Protein 8I3F (pdb70)

InterPro domains:
  IPR000953 Chromo/chromo shadow domain [SM00298] (64-113)
  IPR008676 MRG [PTHR10880] (5-378)
  IPR016197 Chromo-like domain superfamily [SSF54160] (5-241)
  IPR026541 MRG domain [PF05712] (216-377)
  IPR038217 MRG, C-terminal domain superfamily [G3DSA:1.10.274.30] (217-397)
  IPR053820 MSL3 chromodomain-like [PF22732] (77-112)

Organism: Saccharomyces cerevisiae (strain ATCC 204508 / S288c) (NCBI:txid559292)

B-factor: mean 34.38, std 14.05, range [14.33, 83.5]

Sequence (307 aa):
PKISLQIPIKLKSVLVDDWEYVTKDKKICRRLPADVTVEMVLNKYEHEVSQELESPGSQSQLSEYCAGLKLYFDKCLGNMLLYRLERLQYDELLKKSSKDQKPLVPIRIYGAIHLLRLISVLPELISSSTTMDLQSCQLLIKQTEDFLVWLLMHVDEYFNDDKDPNRSDDALYVNTSSQYEGVALGENEDFCSACNQSGSFLCCDTCPKSFHFLCLDPPIDPNNLPKKGDWHCNECKFKIFINNSMATLKKIESNFIKQNNNVKIFAKLLFNIDSHNPKQFQLPNYIKETFPAVKTGSRGQYSDEARTKQT

GO terms:
  GO:0000123 histone acetyltransferase complex (C, IDA)
  GO:0032221 Rpd3S complex (C, IDA)
  GO:0035267 NuA4 histone acetyltransferase complex (C, IDA)
  GO:0006281 DNA repair (P, IDA)
  GO:0140003 histone H3K36me3 reader activity (F, IDA)
  GO:0006368 transcription elongation by RNA polymerase II (P, IGI)
  GO:0043487 regulation of RNA stability (P, IMP)
  GO:0045892 negative regulation of DNA-templated transcription (P, IMP)
  GO:0030174 regulation of DNA-templated DNA replication initiation (P, IMP)
  GO:0060195 negative regulation 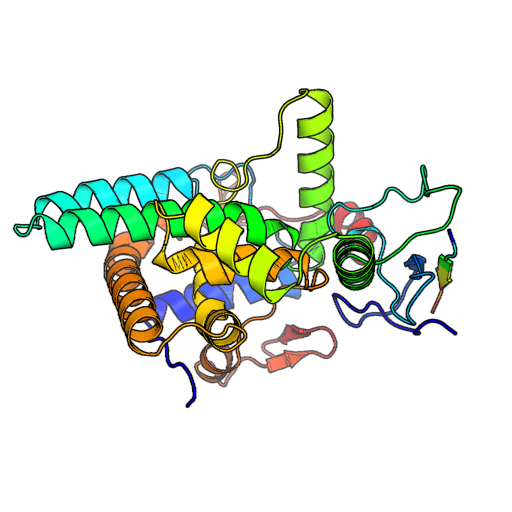of antisense RNA transcription (P, IMP)
  GO:0006357 regulation of transcription by RNA polymerase II (P, IMP)
  GO:0005515 protein binding (F, IPI)
  GO:0140566 histone reader activity (F, IDA)
  GO:0005634 nucleus (C, IDA)
  GO:0032968 positive regulation of transcription elongation by RNA polymerase II (P, IMP)
  GO:0006335 DNA replication-dependent chromatin assembly (P, IMP)
  GO:0006337 nucleosome disassembly (P, IMP)

Structure (mmCIF, N/CA/C/O backbone):
data_8I3F
#
_entry.id   8I3F
#
_cell.length_a   82.513
_cell.length_b   75.546
_cell.length_c   73.421
_cell.angle_alpha   90.00
_cell.angle_beta   114.19
_cell.angle_gamma   90.00
#
_symmetry.space_group_name_H-M   'C 1 2 1'
#
loop_
_entity.id
_entity.type
_entity.pdbx_description
1 polymer 'Chromatin modification-related protein EAF3'
2 polymer 'RCO1 isoform 1'
3 polymer 'Histone H3'
4 non-polymer 'ZINC ION'
5 water water
#
loop_
_atom_site.group_PDB
_atom_site.id
_atom_site.type_symbol
_atom_site.label_atom_id
_atom_site.label_alt_id
_atom_site.label_comp_id
_atom_site.label_asym_id
_atom_site.label_entity_id
_atom_site.label_seq_id
_atom_site.pdbx_PDB_ins_code
_atom_site.Cartn_x
_atom_site.Cartn_y
_atom_site.Cartn_z
_atom_site.occupancy
_atom_site.B_iso_or_equiv
_atom_site.auth_seq_id
_atom_site.auth_comp_id
_atom_site.auth_asym_id
_atom_site.auth_atom_id
_atom_site.pdbx_PDB_model_num
ATOM 1 N N . PRO A 1 1 ? -2.169 25.314 -1.845 1.00 58.14 218 PRO A N 1
ATOM 2 C CA . PRO A 1 1 ? -3.222 24.561 -1.154 1.00 55.98 218 PRO A CA 1
ATOM 3 C C . PRO A 1 1 ? -3.221 24.865 0.346 1.00 50.60 218 PRO A C 1
ATOM 4 O O . PRO A 1 1 ? -2.160 24.826 0.978 1.00 47.00 218 PRO A O 1
ATOM 8 N N . LYS A 1 2 ? -4.372 25.204 0.915 1.00 52.37 219 LYS A N 1
ATOM 9 C CA . LYS A 1 2 ? -4.430 25.429 2.348 1.00 54.25 219 LYS A CA 1
ATOM 10 C C . LYS A 1 2 ? -4.178 24.123 3.095 1.00 47.79 219 LYS A C 1
ATOM 11 O O . LYS A 1 2 ? -4.668 23.062 2.702 1.00 51.57 219 LYS A O 1
ATOM 13 N N . ILE A 1 3 ? -3.400 24.204 4.168 1.00 44.11 220 ILE A N 1
ATOM 14 C CA . ILE A 1 3 ? -3.164 23.073 5.061 1.00 42.20 220 ILE A CA 1
ATOM 15 C C . ILE A 1 3 ? -4.283 23.040 6.092 1.00 41.76 220 ILE A C 1
ATOM 16 O O . ILE A 1 3 ? -4.492 24.014 6.822 1.00 41.16 220 ILE A O 1
ATOM 21 N N . SER A 1 4 ? -5.032 21.946 6.122 1.00 38.90 221 SER A N 1
ATOM 22 C CA . SER A 1 4 ? -6.170 21.773 7.013 1.00 39.72 221 SER A CA 1
ATOM 23 C C . SER A 1 4 ? -5.796 20.764 8.103 1.00 35.92 221 SER A C 1
ATOM 24 O O . SER A 1 4 ? -5.214 19.709 7.808 1.00 35.03 221 SER A O 1
ATOM 27 N N . LEU A 1 5 ? -6.102 21.102 9.365 1.00 30.72 222 LEU A N 1
ATOM 28 C CA . LEU A 1 5 ? -5.850 20.238 10.518 1.00 27.76 222 LEU A CA 1
ATOM 29 C C . LEU A 1 5 ? -7.145 20.070 11.294 1.00 28.75 222 LEU A C 1
ATOM 30 O O . LEU A 1 5 ? -7.781 21.073 11.653 1.00 31.37 222 LEU A O 1
ATOM 35 N N . GLN A 1 6 ? -7.546 18.824 11.550 1.00 25.63 223 GLN A N 1
ATOM 36 C CA . GLN A 1 6 ? -8.818 18.557 12.232 1.00 29.85 223 GLN A CA 1
ATOM 37 C C . GLN A 1 6 ? -8.564 18.447 13.735 1.00 27.58 223 GLN A C 1
ATOM 38 O O . GLN A 1 6 ? -7.930 17.495 14.202 1.00 29.36 223 GLN A O 1
ATOM 40 N N . ILE A 1 7 ? -9.039 19.429 14.490 1.00 24.52 224 ILE A N 1
ATOM 41 C CA . ILE A 1 7 ? -8.894 19.448 15.943 1.00 21.23 224 ILE A CA 1
ATOM 42 C C . ILE A 1 7 ? -10.281 19.220 16.539 1.00 22.83 224 ILE A C 1
ATOM 43 O O . ILE A 1 7 ? -11.231 19.952 16.197 1.00 25.71 224 ILE A O 1
ATOM 48 N N . PRO A 1 8 ? -10.444 18.221 17.394 1.00 24.08 225 PRO A N 1
ATOM 49 C CA . PRO A 1 8 ? -11.760 17.955 17.981 1.00 26.84 225 PRO A CA 1
ATOM 50 C C . PRO A 1 8 ? -12.291 19.190 18.700 1.00 22.84 225 PRO A C 1
ATOM 51 O O . PRO A 1 8 ? -11.528 19.953 19.310 1.00 20.82 225 PRO A O 1
ATOM 55 N N . ILE A 1 9 ? -13.619 19.360 18.665 1.00 26.29 226 ILE A N 1
ATOM 56 C CA . ILE A 1 9 ? -14.178 20.614 19.168 1.00 23.57 226 ILE A CA 1
ATOM 57 C C . ILE A 1 9 ? -13.891 20.778 20.657 1.00 21.48 226 ILE A C 1
ATOM 58 O O . ILE A 1 9 ? -13.670 21.892 21.123 1.00 21.50 226 ILE A O 1
ATOM 63 N N . LYS A 1 10 ? -13.846 19.690 21.419 1.00 21.00 227 LYS A N 1
ATOM 64 C CA . LYS A 1 10 ? -13.538 19.846 22.837 1.00 22.03 227 LYS A CA 1
ATOM 65 C C . LYS A 1 10 ? -12.125 20.389 23.060 1.00 21.38 227 LYS A C 1
ATOM 66 O O . LYS A 1 10 ? -11.892 21.135 24.016 1.00 20.33 227 LYS A O 1
ATOM 69 N N . LEU A 1 11 ? -11.174 20.012 22.212 1.00 19.28 228 LEU A N 1
ATOM 70 C CA . LEU A 1 11 ? -9.827 20.562 22.334 1.00 16.60 228 LEU A CA 1
ATOM 71 C C . LEU A 1 11 ? -9.742 21.987 21.798 1.00 17.69 228 LEU A C 1
ATOM 72 O O . LEU A 1 11 ? -8.971 22.792 22.349 1.00 18.25 228 LEU A O 1
ATOM 77 N N . LYS A 1 12 ? -10.555 22.338 20.777 1.00 19.08 229 LYS A N 1
ATOM 78 C CA . LYS A 1 12 ? -10.652 23.753 20.410 1.00 19.84 229 LYS A CA 1
ATOM 79 C C . LYS A 1 12 ? -11.170 24.552 21.594 1.00 19.24 229 LYS A C 1
ATOM 80 O O . LYS A 1 12 ? -10.695 25.659 21.865 1.00 18.54 229 LYS A O 1
ATOM 86 N N . SER A 1 13 ? -12.149 23.994 22.309 1.00 21.04 230 SER A N 1
ATOM 87 C CA . SER A 1 13 ? -12.742 24.718 23.429 1.00 20.11 230 SER A CA 1
ATOM 88 C C . SER A 1 13 ? -11.721 24.904 24.557 1.00 20.26 230 SER A C 1
ATOM 89 O O . SER A 1 13 ? -11.674 25.976 25.181 1.00 19.41 230 SER A O 1
ATOM 92 N N . VAL A 1 14 ? -10.835 23.915 24.785 1.00 19.21 231 VAL A N 1
ATOM 93 C CA . VAL A 1 14 ? -9.728 24.059 25.736 1.00 17.60 231 VAL A CA 1
ATOM 94 C C . VAL A 1 14 ? -8.839 25.232 25.331 1.00 16.83 231 VAL A C 1
ATOM 95 O O . VAL A 1 14 ? -8.402 26.030 26.177 1.00 16.83 231 VAL A O 1
ATOM 99 N N . LEU A 1 15 ? -8.590 25.360 24.024 1.00 15.34 232 LEU A N 1
ATOM 100 C CA . LEU A 1 15 ? -7.725 26.452 23.565 1.00 16.34 232 LEU A CA 1
ATOM 101 C C . LEU A 1 15 ? -8.422 27.796 23.717 1.00 17.32 232 LEU A C 1
ATOM 102 O O . LEU A 1 15 ? -7.766 28.800 23.999 1.00 16.97 232 LEU A O 1
ATOM 107 N N . VAL A 1 16 ? -9.734 27.836 23.540 1.00 17.67 233 VAL A N 1
ATOM 108 C CA . VAL A 1 16 ? -10.443 29.100 23.686 1.00 17.58 233 VAL A CA 1
ATOM 109 C C . VAL A 1 16 ? -10.511 29.489 25.160 1.00 17.07 233 VAL A C 1
ATOM 110 O O . VAL A 1 16 ? -10.406 30.647 25.501 1.00 17.94 233 VAL A O 1
ATOM 114 N N . ASP A 1 17 ? -10.652 28.497 26.032 1.00 17.99 234 ASP A N 1
ATOM 115 C CA . ASP A 1 17 ? -10.652 28.733 27.475 1.00 17.12 234 ASP A CA 1
ATOM 116 C C . ASP A 1 17 ? -9.300 29.349 27.867 1.00 16.25 234 ASP A C 1
ATOM 117 O O . ASP A 1 17 ? -9.236 30.279 28.642 1.00 18.05 234 ASP A O 1
ATOM 122 N N . ASP A 1 18 ? -8.226 28.778 27.334 1.00 15.33 235 ASP A N 1
ATOM 123 C CA . ASP A 1 18 ? -6.870 29.247 27.571 1.00 15.30 235 ASP A CA 1
ATOM 124 C C . ASP A 1 18 ? -6.751 30.716 27.163 1.00 15.61 235 ASP A C 1
ATOM 125 O O . ASP A 1 18 ? -6.268 31.538 27.920 1.00 17.37 235 ASP A O 1
ATOM 130 N N . TRP A 1 19 ? -7.200 31.030 25.955 1.00 15.83 236 TRP A N 1
ATOM 131 C CA . TRP A 1 19 ? -7.192 32.396 25.460 1.00 17.82 236 TRP A CA 1
ATOM 132 C C . TRP A 1 19 ? -7.931 33.313 26.417 1.00 18.55 236 TRP A C 1
ATOM 133 O O . TRP A 1 19 ? -7.446 34.406 26.747 1.00 19.42 236 TRP A O 1
ATOM 144 N N . GLU A 1 20 ? -9.112 32.882 26.897 1.00 17.85 237 GLU A N 1
ATOM 145 C CA . GLU A 1 20 ? -9.880 33.693 27.837 1.00 18.18 237 GLU A CA 1
ATOM 146 C C . GLU A 1 20 ? -9.125 33.860 29.143 1.00 20.55 237 GLU A C 1
ATOM 147 O O . GLU A 1 20 ? -8.979 34.969 29.648 1.00 18.81 237 GLU A O 1
ATOM 153 N N . TYR A 1 21 ? -8.588 32.763 29.684 1.00 18.96 238 TYR A N 1
ATOM 154 C CA . TYR A 1 21 ? -7.909 32.850 30.983 1.00 18.64 238 TYR A CA 1
ATOM 155 C C . TYR A 1 21 ? -6.756 33.823 30.935 1.00 18.19 238 TYR A C 1
ATOM 156 O O . TYR A 1 21 ? -6.576 34.612 31.867 1.00 18.46 238 TYR A O 1
ATOM 165 N N . VAL A 1 22 ? -5.928 33.757 29.882 1.00 17.87 239 VAL A N 1
ATOM 166 C CA . VAL A 1 22 ? -4.736 34.612 29.854 1.00 15.62 239 VAL A CA 1
ATOM 167 C C . VAL A 1 22 ? -5.112 36.044 29.493 1.00 18.79 239 VAL A C 1
ATOM 168 O O . VAL A 1 22 ? -4.645 37.006 30.127 1.00 21.14 239 VAL A O 1
ATOM 172 N N . THR A 1 23 ? -5.886 36.212 28.417 1.00 19.14 240 THR A N 1
ATOM 173 C CA . THR A 1 23 ? -6.028 37.583 27.870 1.00 20.31 240 THR A CA 1
ATOM 174 C C . THR A 1 23 ? -7.188 38.369 28.455 1.00 21.43 240 THR A C 1
ATOM 175 O O . THR A 1 23 ? -7.146 39.623 28.420 1.00 26.04 240 THR A O 1
ATOM 179 N N . LYS A 1 24 ? -8.207 37.705 28.993 1.00 21.41 241 LYS A N 1
ATOM 180 C CA . LYS A 1 24 ? -9.257 38.390 29.723 1.00 21.02 241 LYS A CA 1
ATOM 181 C C . LYS A 1 24 ? -9.072 38.292 31.230 1.00 22.85 241 LYS A C 1
ATOM 182 O O . LYS A 1 24 ? -9.231 39.299 31.944 1.00 24.66 241 LYS A O 1
ATOM 188 N N . ASP A 1 25 ? -8.820 37.091 31.751 1.00 20.79 242 ASP A N 1
ATOM 189 C CA . ASP A 1 25 ? -8.759 36.970 33.207 1.00 22.29 242 ASP A CA 1
ATOM 190 C C . ASP A 1 25 ? -7.366 37.254 33.776 1.00 21.47 242 ASP A C 1
ATOM 191 O O . ASP A 1 25 ? -7.222 37.330 35.000 1.00 22.99 242 ASP A O 1
ATOM 196 N N . LYS A 1 26 ? -6.350 37.424 32.932 1.00 19.08 243 LYS A N 1
ATOM 197 C CA . LYS A 1 26 ? -4.987 37.748 33.365 1.00 20.16 243 LYS A CA 1
ATOM 198 C C . LYS A 1 26 ? -4.424 36.641 34.232 1.00 21.61 243 LYS A C 1
ATOM 199 O O . LYS A 1 26 ? -3.650 36.890 35.167 1.00 24.94 243 LYS A O 1
ATOM 205 N N . LYS A 1 27 ? -4.727 35.408 33.851 1.00 17.79 244 LYS A N 1
ATOM 206 C CA . LYS A 1 27 ? -4.102 34.262 34.484 1.00 17.05 244 LYS A CA 1
ATOM 207 C C . LYS A 1 27 ? -2.923 33.786 33.634 1.00 21.31 244 LYS A C 1
ATOM 208 O O . LYS A 1 27 ? -2.845 34.057 32.438 1.00 20.13 244 LYS A O 1
ATOM 214 N N . ILE A 1 28 ? -1.994 33.089 34.273 1.00 18.37 245 ILE A N 1
ATOM 215 C CA . ILE A 1 28 ? -0.963 32.377 33.517 1.00 17.35 245 ILE A CA 1
ATOM 216 C C . ILE A 1 28 ? -0.916 30.940 34.025 1.00 17.06 245 ILE A C 1
ATOM 217 O O . ILE A 1 28 ? -1.516 30.597 35.037 1.00 19.02 245 ILE A O 1
ATOM 222 N N . CYS A 1 29 ? -0.139 30.096 33.352 1.00 15.42 246 CYS A N 1
ATOM 223 C CA . CYS A 1 29 ? -0.091 28.712 33.833 1.00 16.46 246 CYS A CA 1
ATOM 224 C C . CYS A 1 29 ? 0.840 28.587 35.031 1.00 19.28 246 CYS A C 1
ATOM 225 O O . CYS A 1 29 ? 1.841 29.327 35.170 1.00 17.85 246 CYS A O 1
ATOM 228 N N . ARG A 1 30 ? 0.502 27.641 35.909 1.00 19.31 247 ARG A N 1
ATOM 229 C CA A ARG A 1 30 ? 1.376 27.284 37.014 0.50 19.23 247 ARG A CA 1
ATOM 230 C CA B ARG A 1 30 ? 1.374 27.281 37.016 0.50 19.15 247 ARG A CA 1
ATOM 231 C C . ARG A 1 30 ? 2.572 26.525 36.459 1.00 21.02 247 ARG A C 1
ATOM 232 O O . ARG A 1 30 ? 2.399 25.481 35.835 1.00 22.81 247 ARG A O 1
ATOM 247 N N . LEU A 1 31 ? 3.785 27.070 36.657 1.00 19.58 248 LEU A N 1
ATOM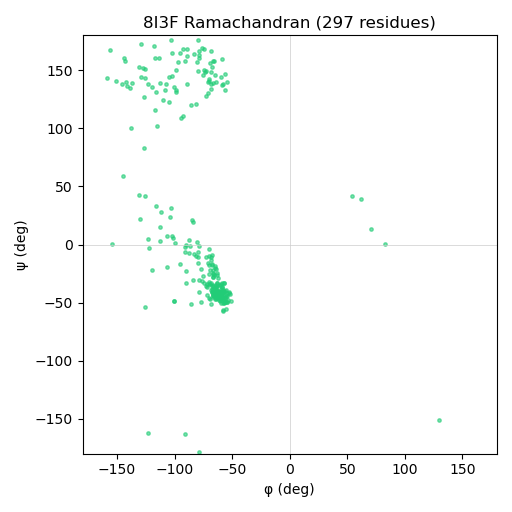 248 C CA . LEU A 1 31 ? 4.982 26.465 36.071 1.00 23.11 248 LEU A CA 1
ATOM 249 C C . LEU A 1 31 ? 6.044 26.268 37.139 1.00 28.51 248 LEU A C 1
ATOM 250 O O . LEU A 1 31 ? 6.206 27.128 38.008 1.00 31.02 248 LEU A O 1
ATOM 255 N N . PRO A 1 32 ? 6.820 25.176 37.065 1.00 27.81 249 PRO A N 1
ATOM 256 C CA . PRO A 1 32 ? 6.702 24.125 36.041 1.00 25.93 249 PRO A CA 1
ATOM 257 C C . PRO A 1 32 ? 5.432 23.336 36.188 1.00 26.91 249 PRO A C 1
ATOM 258 O O . PRO A 1 32 ? 4.924 23.184 37.315 1.00 28.04 249 PRO A O 1
ATOM 262 N N . ALA A 1 33 ? 4.891 22.856 35.070 1.00 23.98 250 ALA A N 1
ATOM 263 C CA . ALA A 1 33 ? 3.611 22.156 35.067 1.00 23.66 250 ALA A CA 1
ATOM 264 C C . ALA A 1 33 ? 3.761 20.805 35.749 1.00 24.25 250 ALA A C 1
ATOM 265 O O . ALA A 1 33 ? 4.821 20.189 35.655 1.00 27.14 250 ALA A O 1
ATOM 267 N N . ASP A 1 34 ? 2.724 20.404 36.495 1.00 26.34 251 ASP A N 1
ATOM 268 C CA . ASP A 1 34 ? 2.752 19.079 37.129 1.00 26.06 251 ASP A CA 1
ATOM 269 C C . ASP A 1 34 ? 2.999 17.996 36.093 1.00 27.05 251 ASP A C 1
ATOM 270 O O . ASP A 1 34 ? 3.689 16.993 36.380 1.00 27.50 251 ASP A O 1
ATOM 275 N N . VAL A 1 35 ? 2.386 18.151 34.917 1.00 23.85 252 VAL A N 1
ATOM 276 C CA . VAL A 1 35 ? 2.535 17.273 33.765 1.00 20.52 252 VAL A CA 1
ATOM 277 C C . VAL A 1 35 ? 3.141 18.082 32.633 1.00 18.68 252 VAL A C 1
ATOM 278 O O . VAL A 1 35 ? 2.533 19.065 32.143 1.00 20.99 252 VAL A O 1
ATOM 282 N N . THR A 1 36 ? 4.353 17.694 32.225 1.00 17.97 253 THR A N 1
ATOM 283 C CA . THR A 1 36 ? 5.063 18.467 31.226 1.00 19.24 253 THR A CA 1
ATOM 284 C C . THR A 1 36 ? 4.783 17.940 29.824 1.00 18.47 253 THR A C 1
ATOM 285 O O . THR A 1 36 ? 4.271 16.843 29.641 1.00 17.28 253 THR A O 1
ATOM 289 N N . VAL A 1 37 ? 5.193 18.724 28.825 1.00 17.41 254 VAL A N 1
ATOM 290 C CA . VAL A 1 37 ? 5.108 18.279 27.427 1.00 16.34 254 VAL A CA 1
ATOM 291 C C . VAL A 1 37 ? 5.838 16.949 27.263 1.00 17.54 254 VAL A C 1
ATOM 292 O O . VAL A 1 37 ? 5.348 16.035 26.583 1.00 18.58 254 VAL A O 1
ATOM 296 N N . GLU A 1 38 ? 7.029 16.831 27.868 1.00 17.01 255 GLU A N 1
ATOM 297 C CA . GLU A 1 38 ? 7.791 15.585 27.763 1.00 18.76 255 GLU A CA 1
ATOM 298 C C . GLU A 1 38 ? 6.991 14.416 28.328 1.00 19.91 255 GLU A C 1
ATOM 299 O O . GLU A 1 38 ? 6.919 13.343 27.706 1.00 20.31 255 GLU A O 1
ATOM 305 N N . MET A 1 39 ? 6.334 14.634 29.470 1.00 18.25 256 MET A N 1
ATOM 306 C CA . MET A 1 39 ? 5.512 13.571 30.073 1.00 19.72 256 MET A CA 1
ATOM 307 C C . MET A 1 39 ? 4.332 13.188 29.182 1.00 19.00 256 MET A C 1
ATOM 308 O O . MET A 1 39 ? 3.998 11.998 29.059 1.00 20.85 256 MET A O 1
ATOM 313 N N . VAL A 1 40 ? 3.639 14.183 28.601 1.00 17.86 257 VAL A N 1
ATOM 314 C CA . VAL A 1 40 ? 2.489 13.881 27.743 1.00 18.03 257 VAL A CA 1
ATOM 315 C C . VAL A 1 40 ? 2.919 13.030 26.560 1.00 17.66 257 VAL A C 1
ATOM 316 O O . VAL A 1 40 ? 2.314 11.987 26.251 1.00 19.32 257 VAL A O 1
ATOM 320 N N . LEU A 1 41 ? 4.007 13.462 25.891 1.00 17.24 258 LEU A N 1
ATOM 321 C CA . LEU A 1 41 ? 4.400 12.755 24.689 1.00 17.76 258 LEU A CA 1
ATOM 322 C C . LEU A 1 41 ? 5.059 11.425 25.028 1.00 19.28 258 LEU A C 1
ATOM 323 O O . LEU A 1 41 ? 4.950 10.495 24.236 1.00 19.98 258 LEU A O 1
ATOM 328 N N . ASN A 1 42 ? 5.689 11.282 26.204 1.00 18.99 259 ASN A N 1
ATOM 329 C CA . ASN A 1 42 ? 6.194 9.934 26.585 1.00 19.69 259 ASN A CA 1
ATOM 330 C C . ASN A 1 42 ? 5.036 8.972 26.776 1.00 20.91 259 ASN A C 1
ATOM 331 O O . ASN A 1 42 ? 5.084 7.816 26.333 1.00 21.75 259 ASN A O 1
ATOM 336 N N . LYS A 1 43 ? 3.993 9.425 27.488 1.00 20.68 260 LYS A N 1
ATOM 337 C CA . LYS A 1 43 ? 2.838 8.552 27.719 1.00 20.94 260 LYS A CA 1
ATOM 338 C C . LYS A 1 43 ? 2.147 8.197 26.403 1.00 22.23 260 LYS A C 1
ATOM 339 O O . LYS A 1 43 ? 1.775 7.041 26.178 1.00 22.77 260 LYS A O 1
ATOM 345 N N . TYR A 1 44 ? 1.973 9.183 25.525 1.00 19.91 261 TYR A N 1
ATOM 346 C CA . TYR A 1 44 ? 1.368 8.949 24.219 1.00 20.57 261 TYR A CA 1
ATOM 347 C C . TYR A 1 44 ? 2.141 7.908 2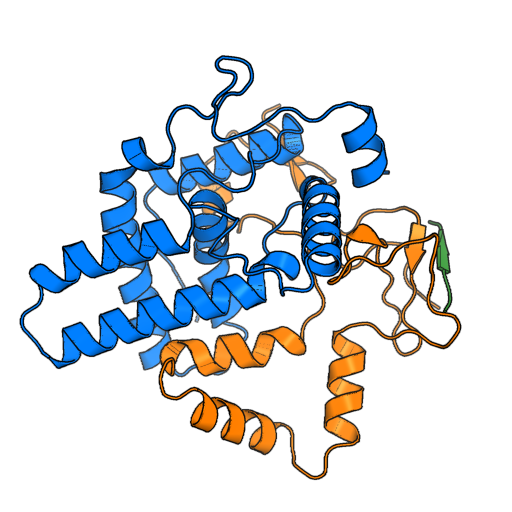3.435 1.00 24.72 261 TYR A C 1
ATOM 348 O O . TYR A 1 44 ? 1.581 6.906 22.991 1.00 23.89 261 TYR A O 1
ATOM 357 N N . GLU A 1 45 ? 3.441 8.139 23.237 1.00 21.74 262 GLU A N 1
ATOM 358 C CA . GLU A 1 45 ? 4.240 7.175 22.483 1.00 21.78 262 GLU A CA 1
ATOM 359 C C . GLU A 1 45 ? 4.235 5.796 23.129 1.00 23.08 262 GLU A C 1
ATOM 360 O O . GLU A 1 45 ? 4.090 4.782 22.430 1.00 26.43 262 GLU A O 1
ATOM 366 N N . HIS A 1 46 ? 4.399 5.721 24.445 1.00 22.54 263 HIS A N 1
ATOM 367 C CA . HIS A 1 46 ? 4.415 4.404 25.074 1.00 23.90 263 HIS A CA 1
ATOM 368 C C . HIS A 1 46 ? 3.113 3.667 24.805 1.00 24.51 263 HIS A C 1
ATOM 369 O O . HIS A 1 46 ? 3.117 2.479 24.432 1.00 27.79 263 HIS A O 1
ATOM 376 N N . GLU A 1 47 ? 1.987 4.361 24.972 1.00 23.73 264 GLU A N 1
ATOM 377 C CA . GLU A 1 47 ? 0.684 3.685 24.846 1.00 25.47 264 GLU A CA 1
ATOM 378 C C . GLU A 1 47 ? 0.406 3.253 23.406 1.00 29.18 264 GLU A C 1
ATOM 379 O O . GLU A 1 47 ? 0.077 2.088 23.157 1.00 30.89 264 GLU A O 1
ATOM 385 N N . VAL A 1 48 ? 0.530 4.164 22.438 1.00 26.84 265 VAL A N 1
ATOM 386 C CA . VAL A 1 48 ? 0.129 3.800 21.079 1.00 30.81 265 VAL A CA 1
ATOM 387 C C . VAL A 1 48 ? 1.157 2.918 20.380 1.00 36.47 265 VAL A C 1
ATOM 388 O O . VAL A 1 48 ? 0.790 2.171 19.457 1.00 37.17 265 VAL A O 1
ATOM 392 N N . SER A 1 49 ? 2.421 2.917 20.822 1.00 33.37 266 SER A N 1
ATOM 393 C CA . SER A 1 49 ? 3.404 2.050 20.193 1.00 37.95 266 SER A CA 1
ATOM 394 C C . SER A 1 49 ? 3.081 0.590 20.461 1.00 41.32 266 SER A C 1
ATOM 395 O O . SER A 1 49 ? 3.456 -0.285 19.675 1.00 44.80 266 SER A O 1
ATOM 398 N N . GLN A 1 50 ? 2.359 0.313 21.549 1.00 33.71 267 GLN A N 1
ATOM 399 C CA . GLN A 1 50 ? 2.022 -1.068 21.882 1.00 38.25 267 GLN A CA 1
ATOM 400 C C . GLN A 1 50 ? 1.027 -1.645 20.891 1.00 45.09 267 GLN A C 1
ATOM 401 O O . GLN A 1 50 ? 1.102 -2.836 20.559 1.00 51.45 267 GLN A O 1
ATOM 407 N N . GLU A 1 51 ? 0.117 -0.809 20.390 1.00 42.05 268 GLU A N 1
ATOM 408 C CA . GLU A 1 51 ? -0.884 -1.170 19.395 1.00 50.94 268 GLU A CA 1
ATOM 409 C C . GLU A 1 51 ? -0.353 -1.073 17.964 1.00 56.38 268 GLU A C 1
ATOM 410 O O . GLU A 1 51 ? -1.148 -0.944 17.025 1.00 61.79 268 GLU A O 1
ATOM 412 N N . LEU A 1 52 ? 0.964 -1.117 17.777 1.00 54.87 269 LEU A N 1
ATOM 413 C CA . LEU A 1 52 ? 1.585 -0.958 16.468 1.00 56.58 269 LEU A CA 1
ATOM 414 C C . LEU A 1 52 ? 2.296 -2.246 16.093 1.00 62.33 269 LEU A C 1
ATOM 415 O O . LEU A 1 52 ? 3.075 -2.783 16.889 1.00 64.61 269 LEU A O 1
ATOM 420 N N . GLU A 1 53 ? 2.045 -2.727 14.878 1.00 61.21 270 GLU A N 1
ATOM 421 C CA . GLU A 1 53 ? 2.710 -3.921 14.366 1.00 63.61 270 GLU A CA 1
ATOM 422 C C . GLU A 1 53 ? 3.852 -3.585 13.418 1.00 64.25 270 GLU A C 1
ATOM 423 O O . GLU A 1 53 ? 4.949 -4.143 13.541 1.00 67.76 270 GLU A O 1
ATOM 425 N N . SER A 1 54 ? 3.643 -2.722 12.436 1.00 61.59 271 SER A N 1
ATOM 426 C CA . SER A 1 54 ? 4.741 -2.464 11.503 1.00 61.51 271 SER A CA 1
ATOM 427 C C . SER A 1 54 ? 5.940 -1.722 12.094 1.00 62.20 271 SER A C 1
ATOM 428 O O . SER A 1 54 ? 5.784 -0.738 12.808 1.00 60.61 271 SER A O 1
ATOM 431 N N . PRO A 1 55 ? 7.149 -2.219 11.804 1.00 60.17 272 PRO A N 1
ATOM 432 C CA . PRO A 1 55 ? 8.393 -1.598 12.256 1.00 59.93 272 PRO A CA 1
ATOM 433 C C . PRO A 1 55 ? 8.478 -0.195 11.679 1.00 57.75 272 PRO A C 1
ATOM 434 O O . PRO A 1 55 ? 9.008 0.702 12.327 1.00 52.03 272 PRO A O 1
ATOM 438 N N . GLY A 1 56 ? 7.975 -0.016 10.460 1.00 59.66 273 GLY A N 1
ATOM 439 C CA . GLY A 1 56 ? 7.951 1.312 9.868 1.00 55.43 273 GLY A CA 1
ATOM 440 C C . GLY A 1 56 ? 6.982 2.249 10.566 1.00 50.07 273 GLY A C 1
ATOM 441 O O . GLY A 1 56 ? 7.244 3.450 10.683 1.00 43.60 273 GLY A O 1
ATOM 442 N N . SER A 1 57 ? 5.881 1.713 11.067 1.00 48.71 274 SER A N 1
ATOM 443 C CA . SER A 1 57 ? 4.950 2.534 11.818 1.00 49.41 274 SER A CA 1
ATOM 444 C C . SER A 1 57 ? 5.609 2.985 13.105 1.00 43.90 274 SER A C 1
ATOM 445 O O . SER A 1 57 ? 5.529 4.154 13.476 1.00 37.10 274 SER A O 1
ATOM 448 N N . GLN A 1 58 ? 6.268 2.057 13.785 1.00 41.40 275 GLN A N 1
ATOM 449 C CA . GLN A 1 58 ? 6.921 2.381 15.048 1.00 40.12 275 GLN A CA 1
ATOM 450 C C . GLN A 1 58 ? 7.988 3.441 14.845 1.00 39.05 275 GLN A C 1
ATOM 451 O O . GLN A 1 58 ? 8.084 4.407 15.612 1.00 33.24 275 GLN A O 1
ATOM 457 N N . SER A 1 59 ? 8.798 3.277 13.803 1.00 40.29 276 SER A N 1
ATOM 458 C CA . SER A 1 59 ? 9.811 4.271 13.485 1.00 37.59 276 SER A CA 1
ATOM 459 C C . SER A 1 59 ? 9.184 5.644 13.251 1.00 35.16 276 SER A C 1
ATOM 460 O O . SER A 1 59 ? 9.678 6.663 13.754 1.00 33.91 276 SER A O 1
ATOM 463 N N . GLN A 1 60 ? 8.116 5.695 12.455 1.00 34.83 277 GLN A N 1
ATOM 464 C CA . GLN A 1 60 ? 7.511 6.985 12.134 1.00 32.70 277 GLN A CA 1
ATOM 465 C C . GLN A 1 60 ? 6.935 7.645 13.372 1.00 31.76 277 GLN A C 1
ATOM 466 O O . GLN A 1 60 ? 7.032 8.866 13.530 1.00 29.32 277 GLN A O 1
ATOM 472 N N . LEU A 1 61 ? 6.303 6.856 14.238 1.00 30.31 278 LEU A N 1
ATOM 473 C CA . LEU A 1 61 ? 5.764 7.418 15.472 1.00 29.21 278 LEU A CA 1
ATOM 474 C C . LEU A 1 61 ? 6.881 8.013 16.320 1.00 27.16 278 LEU A C 1
ATOM 475 O O . LEU A 1 61 ? 6.762 9.138 16.832 1.00 24.91 278 LEU A O 1
ATOM 480 N N . SER A 1 62 ? 7.996 7.289 16.440 1.00 27.74 279 SER A N 1
ATOM 481 C CA . SER A 1 62 ? 9.078 7.738 17.303 1.00 27.54 279 SER A CA 1
ATOM 482 C C . SER A 1 62 ? 9.714 9.001 16.748 1.00 26.86 279 SER A C 1
ATOM 483 O O . SER A 1 62 ? 10.027 9.930 17.500 1.00 27.75 279 SER A O 1
ATOM 486 N N . GLU A 1 63 ? 9.844 9.063 15.426 1.00 26.12 280 GLU A N 1
ATOM 487 C CA . GLU A 1 63 ? 10.420 10.234 14.794 1.00 24.64 280 GLU A CA 1
ATOM 488 C C . GLU A 1 63 ? 9.518 11.427 14.999 1.00 23.19 280 GLU A C 1
ATOM 489 O O . GLU A 1 63 ? 9.997 12.531 15.261 1.00 24.90 280 GLU A O 1
ATOM 495 N N . TYR A 1 64 ? 8.219 11.226 14.814 1.00 25.90 281 TYR A N 1
ATOM 496 C CA . TYR A 1 64 ? 7.278 12.319 15.020 1.00 22.47 281 TYR A CA 1
ATOM 497 C C . TYR A 1 64 ? 7.375 12.870 16.439 1.00 23.12 281 TYR A C 1
ATOM 498 O O . TYR A 1 64 ? 7.469 14.093 16.641 1.00 22.81 281 TYR A O 1
ATOM 507 N N . CYS A 1 65 ? 7.320 11.989 17.451 1.00 20.27 282 CYS A N 1
ATOM 508 C CA . CYS A 1 65 ? 7.341 12.475 18.830 1.00 22.33 282 CYS A CA 1
ATOM 509 C C . CYS A 1 65 ? 8.673 13.142 19.168 1.00 22.38 282 CYS A C 1
ATOM 510 O O . CYS A 1 65 ? 8.697 14.140 19.895 1.00 22.44 282 CYS A O 1
ATOM 513 N N . ALA A 1 66 ? 9.792 12.575 18.707 1.00 22.30 283 ALA A N 1
ATOM 514 C CA . ALA A 1 66 ? 11.083 13.213 18.970 1.00 22.56 283 ALA A CA 1
ATOM 515 C C . ALA A 1 66 ? 11.158 14.584 18.301 1.00 22.68 283 ALA A C 1
ATOM 516 O O . ALA A 1 66 ? 11.661 15.540 18.894 1.00 23.99 283 ALA A O 1
ATOM 518 N N . GLY A 1 67 ? 10.675 14.680 17.060 1.00 23.79 284 GLY A N 1
ATOM 519 C CA . GLY A 1 67 ? 10.742 15.953 16.352 1.00 22.42 284 GLY A CA 1
ATOM 520 C C . GLY A 1 67 ? 9.833 16.985 16.985 1.00 22.51 284 GLY A C 1
ATOM 521 O O . GLY A 1 67 ? 10.192 18.169 17.085 1.00 22.84 284 GLY A O 1
ATOM 522 N N . LEU A 1 68 ? 8.630 16.560 17.395 1.00 21.42 285 LEU A N 1
ATOM 523 C CA . LEU A 1 68 ? 7.707 17.481 18.031 1.00 19.88 285 LEU A CA 1
ATOM 524 C C . LEU A 1 68 ? 8.297 18.045 19.328 1.00 20.75 285 LEU A C 1
ATOM 525 O O . LEU A 1 68 ? 8.132 19.240 19.618 1.00 19.02 285 LEU A O 1
ATOM 530 N N . LYS A 1 69 ? 8.965 17.201 20.123 1.00 21.71 286 LYS A N 1
ATOM 531 C CA . LYS A 1 69 ? 9.625 17.681 21.337 1.00 20.95 286 LYS A CA 1
ATOM 532 C C . LYS A 1 69 ? 10.667 18.733 21.004 1.00 19.47 286 LYS A C 1
ATOM 533 O O . LYS A 1 69 ? 10.701 19.805 21.628 1.00 21.84 286 LYS A O 1
ATOM 539 N N . LEU A 1 70 ? 11.552 18.427 20.047 1.00 20.47 287 LEU A N 1
ATOM 540 C CA . LEU A 1 70 ? 12.586 19.398 19.680 1.00 22.99 287 LEU A CA 1
ATOM 541 C C . LEU A 1 70 ? 11.963 20.668 19.131 1.00 23.16 287 LEU A C 1
ATOM 542 O O . LEU A 1 70 ? 12.424 21.786 19.432 1.00 24.32 287 LEU A O 1
ATOM 547 N N . TYR A 1 71 ? 10.911 20.524 18.320 1.00 21.43 288 TYR A N 1
ATOM 548 C CA . TYR A 1 71 ? 10.299 21.720 17.753 1.00 23.47 288 TYR A CA 1
ATOM 549 C C . TYR A 1 71 ? 9.630 22.552 18.840 1.00 22.20 288 TYR A C 1
ATOM 550 O O . TYR A 1 71 ? 9.745 23.789 18.849 1.00 21.12 288 TYR A O 1
ATOM 559 N N . PHE A 1 72 ? 8.948 21.901 19.789 1.00 19.69 289 PHE A N 1
ATOM 560 C CA . PHE A 1 72 ? 8.386 22.668 20.901 1.00 20.76 289 PHE A CA 1
ATOM 561 C C . PHE A 1 72 ? 9.478 23.438 21.643 1.00 20.24 289 PHE A C 1
ATOM 562 O O . PHE A 1 72 ? 9.295 24.622 21.973 1.00 19.31 289 PHE A O 1
ATOM 570 N N . ASP A 1 73 ? 10.622 22.802 21.906 1.00 18.87 290 ASP A N 1
ATOM 571 C CA . ASP A 1 73 ? 11.701 23.503 22.621 1.00 20.85 290 ASP A CA 1
ATOM 572 C C . ASP A 1 73 ? 12.166 24.736 21.853 1.00 24.71 290 ASP A C 1
ATOM 573 O O . ASP A 1 73 ? 12.567 25.734 22.465 1.00 23.92 290 ASP A O 1
ATOM 578 N N . LYS A 1 74 ? 12.144 24.677 20.518 1.00 21.00 291 LYS A N 1
ATOM 579 C CA . LYS A 1 74 ? 12.603 25.825 19.724 1.00 23.36 291 LYS A CA 1
ATOM 580 C C . LYS A 1 74 ? 11.504 26.866 19.540 1.00 26.18 291 LYS A C 1
ATOM 581 O O . LYS A 1 74 ? 11.822 28.061 19.423 1.00 29.61 291 LYS A O 1
ATOM 587 N N . CYS A 1 75 ? 10.237 26.447 19.499 1.00 22.18 292 CYS A N 1
ATOM 588 C CA . CYS A 1 75 ? 9.092 27.353 19.266 1.00 22.81 292 CYS A CA 1
ATOM 589 C C . CYS A 1 75 ? 8.664 28.141 20.502 1.00 22.08 292 CYS A C 1
ATOM 590 O O . CYS A 1 75 ? 8.113 29.236 20.364 1.00 21.44 292 CYS A O 1
ATOM 593 N N . LEU A 1 76 ? 8.830 27.588 21.705 1.00 21.37 293 LEU A N 1
ATOM 594 C CA . LEU A 1 76 ? 8.120 28.107 22.873 1.00 18.04 293 LEU A CA 1
ATOM 595 C C . LEU A 1 76 ? 8.394 29.596 23.074 1.00 16.54 293 LEU A C 1
ATOM 596 O O . LEU A 1 76 ? 7.453 30.416 23.154 1.00 18.89 293 LEU A O 1
ATOM 601 N N . GLY A 1 77 ? 9.671 29.950 23.174 1.00 20.36 294 GLY A N 1
ATOM 602 C CA . GLY A 1 77 ? 9.962 31.349 23.462 1.00 21.55 294 GLY A CA 1
ATOM 603 C C . GLY A 1 77 ? 9.862 32.245 22.260 1.00 23.52 294 GLY A C 1
ATOM 604 O O . GLY A 1 77 ? 9.857 33.473 22.405 1.00 24.06 294 GLY A O 1
ATOM 605 N N . ASN A 1 78 ? 9.748 31.664 21.084 1.00 18.92 295 ASN A N 1
ATOM 606 C CA . ASN A 1 78 ? 9.645 32.418 19.846 1.00 24.37 295 ASN A CA 1
ATOM 607 C C . ASN A 1 78 ? 8.205 32.743 19.475 1.00 22.57 295 ASN A C 1
ATOM 608 O O . ASN A 1 78 ? 7.948 33.815 18.921 1.00 24.70 295 ASN A O 1
ATOM 613 N N . MET A 1 79 ? 7.233 31.866 19.789 1.00 20.68 296 MET A N 1
ATOM 614 C CA . MET A 1 79 ? 5.928 32.072 19.198 1.00 21.93 296 MET A CA 1
ATOM 615 C C . MET A 1 79 ? 4.753 31.494 19.983 1.00 18.43 296 MET A C 1
ATOM 616 O O . MET A 1 79 ? 3.609 31.682 19.552 1.00 20.74 296 MET A O 1
ATOM 621 N N . LEU A 1 80 ? 4.974 30.855 21.143 1.00 18.30 297 LEU A N 1
ATOM 622 C CA . LEU A 1 80 ? 3.858 30.182 21.794 1.00 16.60 297 LEU A CA 1
ATOM 623 C C . LEU A 1 80 ? 3.323 30.882 23.026 1.00 17.26 297 LEU A C 1
ATOM 624 O O . LEU A 1 80 ? 2.415 30.330 23.663 1.00 17.75 297 LEU A O 1
ATOM 629 N N . LEU A 1 81 ? 3.782 32.102 23.348 1.00 18.98 298 LEU A N 1
ATOM 630 C CA . LEU A 1 81 ? 3.335 32.764 24.574 1.00 18.84 298 LEU A CA 1
ATOM 631 C C . LEU A 1 81 ? 2.493 33.986 24.228 1.00 17.96 298 LEU A C 1
ATOM 632 O O . LEU A 1 81 ? 2.814 34.722 23.276 1.00 19.19 298 LEU A O 1
ATOM 637 N N . TYR A 1 82 ? 1.410 34.183 24.991 1.00 15.89 299 TYR A N 1
ATOM 638 C CA . TYR A 1 82 ? 0.737 35.483 25.018 1.00 16.04 299 TYR A CA 1
ATOM 639 C C . TYR A 1 82 ? 1.644 36.501 25.722 1.00 19.04 299 TYR A C 1
ATOM 640 O O . TYR A 1 82 ? 2.503 36.168 26.547 1.00 17.63 299 TYR A O 1
ATOM 649 N N . ARG A 1 83 ? 1.429 37.781 25.399 1.00 18.37 300 ARG A N 1
ATOM 650 C CA . ARG A 1 83 ? 2.301 38.802 25.962 1.00 21.53 300 ARG A CA 1
ATOM 651 C C . ARG A 1 83 ? 2.414 38.691 27.490 1.00 19.08 300 ARG A C 1
ATOM 652 O O . ARG A 1 83 ? 3.508 38.841 28.048 1.00 21.85 300 ARG A O 1
ATOM 660 N N . LEU A 1 84 ? 1.289 38.450 28.183 1.00 19.26 301 LEU A N 1
ATOM 661 C CA . LEU A 1 84 ? 1.316 38.414 29.646 1.00 18.76 301 LEU A CA 1
ATOM 662 C C . LEU A 1 84 ? 2.308 37.388 30.161 1.00 19.90 301 LEU A C 1
ATOM 663 O O . LEU A 1 84 ? 2.893 37.564 31.232 1.00 19.96 301 LEU A O 1
ATOM 668 N N . GLU A 1 85 ? 2.475 36.288 29.442 1.00 18.06 302 GLU A N 1
ATOM 669 C CA . GLU A 1 85 ? 3.339 35.218 29.905 1.00 16.98 302 GLU A CA 1
ATOM 670 C C . GLU A 1 85 ? 4.815 35.464 29.677 1.00 17.13 302 GLU A C 1
ATOM 671 O O . GLU A 1 85 ? 5.636 34.650 30.146 1.00 18.48 302 GLU A O 1
ATOM 677 N N . ARG A 1 86 ? 5.180 36.527 28.989 1.00 18.53 303 ARG A N 1
ATOM 678 C CA . ARG A 1 86 ? 6.595 36.743 28.728 1.00 17.40 303 ARG A CA 1
ATOM 679 C C . ARG A 1 86 ? 7.419 37.130 29.958 1.00 19.04 303 ARG A C 1
ATOM 680 O O . ARG A 1 86 ? 8.605 36.872 29.996 1.00 22.19 303 ARG A O 1
ATOM 688 N N . LEU A 1 87 ? 6.786 37.729 30.958 1.00 19.36 304 LEU A N 1
ATOM 689 C CA . LEU A 1 87 ? 7.496 38.059 32.188 1.00 20.30 304 LEU A CA 1
ATOM 690 C C . LEU A 1 87 ? 7.857 36.784 32.944 1.00 18.76 304 LEU A C 1
ATOM 691 O O . LEU A 1 87 ? 9.007 36.588 33.361 1.00 20.10 304 LEU A O 1
ATOM 696 N N . GLN A 1 88 ? 6.874 35.874 33.080 1.00 18.54 305 GLN A N 1
ATOM 697 C CA . GLN A 1 88 ? 7.131 34.561 33.651 1.00 18.81 305 GLN A CA 1
ATOM 698 C C . GLN A 1 88 ? 8.261 33.851 32.912 1.00 21.55 305 GLN A C 1
ATOM 699 O O . GLN A 1 88 ? 9.166 33.276 33.529 1.00 21.42 305 GLN A O 1
ATOM 705 N N . TYR A 1 89 ? 8.223 33.908 31.589 1.00 19.93 306 TYR A N 1
ATOM 706 C CA . TYR A 1 89 ? 9.273 33.281 30.780 1.00 19.84 306 TYR A CA 1
ATOM 707 C C . TYR A 1 89 ? 10.646 33.905 31.065 1.00 20.39 306 TYR A C 1
ATOM 708 O O . TYR A 1 89 ? 11.648 33.196 31.232 1.00 22.19 306 TYR A O 1
ATOM 717 N N . ASP A 1 90 ? 10.708 35.236 31.134 1.00 20.26 307 ASP A N 1
ATOM 718 C CA . ASP A 1 90 ? 11.979 35.891 31.434 1.00 22.69 307 ASP A CA 1
ATOM 719 C C . ASP A 1 90 ? 12.524 35.424 32.783 1.00 23.98 307 ASP A C 1
ATOM 720 O O . ASP A 1 90 ? 13.730 35.181 32.932 1.00 26.66 307 ASP A O 1
ATOM 725 N N . GLU A 1 91 ? 11.640 35.305 33.783 1.00 22.64 308 GLU A N 1
ATOM 726 C CA . GLU A 1 91 ? 12.062 34.847 35.099 1.00 23.41 308 GLU A CA 1
ATOM 727 C C . GLU A 1 91 ? 12.577 33.421 35.044 1.00 28.70 308 GLU A C 1
ATOM 728 O O . GLU A 1 91 ? 13.554 33.090 35.730 1.00 30.26 308 GLU A O 1
ATOM 734 N N . LEU A 1 92 ? 11.908 32.559 34.269 1.00 24.65 309 LEU A N 1
ATOM 735 C CA . LEU A 1 92 ? 12.396 31.181 34.132 1.00 24.55 309 LEU A CA 1
ATOM 736 C C . LEU A 1 92 ? 13.780 31.157 33.511 1.00 28.64 309 LEU A C 1
ATOM 737 O O . LEU A 1 92 ? 14.641 30.372 33.932 1.00 28.82 309 LEU A O 1
ATOM 742 N N . LEU A 1 93 ? 13.999 31.972 32.473 1.00 25.05 310 LEU A N 1
ATOM 743 C CA . LEU A 1 93 ? 15.318 31.982 31.839 1.00 23.44 310 LEU A CA 1
ATOM 744 C C . LEU A 1 93 ? 16.389 32.455 32.805 1.00 31.88 310 LEU A C 1
ATOM 745 O O . LEU A 1 93 ? 17.499 31.902 32.842 1.00 33.65 310 LEU A O 1
ATOM 750 N N . LYS A 1 94 ? 16.074 33.492 33.584 1.00 30.96 311 LYS A N 1
ATOM 751 C CA . LYS A 1 94 ? 17.040 34.052 34.524 1.00 30.58 311 LYS A CA 1
ATOM 752 C C . LYS A 1 94 ? 17.379 33.033 35.593 1.00 33.85 311 LYS A C 1
ATOM 753 O O . LYS A 1 94 ? 18.546 32.877 35.984 1.00 38.38 311 LYS A O 1
ATOM 759 N N . LYS A 1 95 ? 16.372 32.283 36.028 1.00 33.21 312 LYS A N 1
ATOM 760 C CA . LYS A 1 95 ? 16.590 31.204 36.978 1.00 37.26 312 LYS A CA 1
ATOM 761 C C . LYS A 1 95 ? 17.486 30.125 36.388 1.00 37.44 312 LYS A C 1
ATOM 762 O O . LYS A 1 95 ? 18.393 29.634 37.070 1.00 38.79 312 LYS A O 1
ATOM 768 N N . SER A 1 96 ? 17.252 29.752 35.121 1.00 34.73 313 SER A N 1
ATOM 769 C CA . SER A 1 96 ? 18.073 28.739 34.458 1.00 33.20 313 SER A CA 1
ATOM 770 C C . SER A 1 96 ? 19.512 29.191 34.362 1.00 38.55 313 SER A C 1
ATOM 771 O O . SER A 1 96 ? 20.441 28.395 34.550 1.00 38.92 313 SER A O 1
ATOM 774 N N . SER A 1 97 ? 19.717 30.468 34.043 1.00 32.47 314 SER A N 1
ATOM 775 C CA . SER A 1 97 ? 21.075 30.997 33.966 1.00 35.21 314 SER A CA 1
ATOM 776 C C . SER A 1 97 ? 21.787 30.875 35.306 1.00 41.34 314 SER A C 1
ATOM 777 O O . SER A 1 97 ? 22.938 30.422 35.371 1.00 41.83 314 SER A O 1
ATOM 780 N N . LYS A 1 98 ? 21.111 31.258 36.383 1.00 39.80 315 LYS A N 1
ATOM 781 C CA . LYS A 1 98 ? 21.694 31.175 37.719 1.00 43.76 315 LYS A CA 1
ATOM 782 C C . LYS A 1 98 ? 22.132 29.746 38.004 1.00 46.37 315 LYS A C 1
ATOM 783 O O . LYS A 1 98 ? 23.225 29.505 38.501 1.00 47.93 315 LYS A O 1
ATOM 787 N N . ASP A 1 99 ? 21.255 28.808 37.687 1.00 42.76 316 ASP A N 1
ATOM 788 C CA . ASP A 1 99 ? 21.513 27.379 37.819 1.00 44.90 316 ASP A CA 1
ATOM 789 C C . ASP A 1 99 ? 22.531 26.845 36.813 1.00 40.93 316 ASP A C 1
ATOM 790 O O . ASP A 1 99 ? 22.839 25.650 36.874 1.00 45.37 316 ASP A O 1
ATOM 795 N N . GLN A 1 100 ? 23.027 27.663 35.880 1.00 39.73 317 GLN A N 1
ATOM 796 C CA . GLN A 1 100 ? 24.017 27.244 34.874 1.00 36.36 317 GLN A CA 1
ATOM 797 C C . GLN A 1 100 ? 23.575 26.022 34.073 1.00 40.25 317 GLN A C 1
ATOM 798 O O . GLN A 1 100 ? 24.368 25.122 33.772 1.00 45.02 317 GLN A O 1
ATOM 804 N N . LYS A 1 101 ? 22.304 26.001 33.685 1.00 39.04 318 LYS A N 1
ATOM 805 C CA . LYS A 1 101 ? 21.810 24.933 32.854 1.00 40.69 318 LYS A CA 1
ATOM 806 C C . LYS A 1 101 ? 20.769 25.544 31.929 1.00 41.88 318 LYS A C 1
ATOM 807 O O . LYS A 1 101 ? 19.985 26.408 32.350 1.00 44.36 318 LYS A O 1
ATOM 810 N N . PRO A 1 102 ? 20.771 25.154 30.668 1.00 41.00 319 PRO A N 1
ATOM 811 C CA . PRO A 1 102 ? 19.806 25.722 29.731 1.00 32.96 319 PRO A CA 1
ATOM 812 C C . PRO A 1 102 ? 18.361 25.356 30.092 1.00 31.49 319 PRO A C 1
ATOM 813 O O . PRO A 1 102 ? 18.055 24.276 30.615 1.00 33.34 319 PRO A O 1
ATOM 817 N N . LEU A 1 103 ? 17.472 26.291 29.826 1.00 27.68 320 LEU A N 1
ATOM 818 C CA . LEU A 1 103 ? 16.045 26.022 30.004 1.00 24.69 320 LEU A CA 1
ATOM 819 C C . LEU A 1 103 ? 15.591 25.053 28.926 1.00 27.12 320 LEU A C 1
ATOM 820 O O . LEU A 1 103 ? 15.825 25.283 27.738 1.00 27.16 320 LEU A O 1
ATOM 825 N N . VAL A 1 104 ? 14.892 23.988 29.322 1.00 24.30 321 VAL A N 1
ATOM 826 C CA . VAL A 1 104 ? 14.373 23.005 28.385 1.00 20.49 321 VAL A CA 1
ATOM 827 C C . VAL A 1 104 ? 12.851 23.067 28.455 1.00 20.37 321 VAL A C 1
ATOM 828 O O . VAL A 1 104 ? 12.247 22.554 29.396 1.00 24.12 321 VAL A O 1
ATOM 832 N N . PRO A 1 105 ? 12.204 23.711 27.474 1.00 19.79 322 PRO A N 1
ATOM 833 C CA . PRO A 1 105 ? 10.762 23.968 27.613 1.00 17.74 322 PRO A CA 1
ATOM 834 C C . PRO A 1 105 ? 9.935 22.718 27.775 1.00 18.90 322 PRO A C 1
ATOM 835 O O . PRO A 1 105 ? 8.925 22.793 28.472 1.00 17.80 322 PRO A O 1
ATOM 839 N N . ILE A 1 106 ? 10.306 21.592 27.168 1.00 18.81 323 ILE A N 1
ATOM 840 C CA . ILE A 1 106 ? 9.416 20.443 27.342 1.00 19.00 323 ILE A CA 1
ATOM 841 C C . ILE A 1 106 ? 9.443 19.883 28.758 1.00 19.91 323 ILE A C 1
ATOM 842 O O . ILE A 1 106 ? 8.583 19.037 29.084 1.00 20.36 323 ILE A O 1
ATOM 847 N N . ARG A 1 107 ? 10.365 20.328 29.608 1.00 18.88 324 ARG A N 1
ATOM 848 C CA . ARG A 1 107 ? 10.415 19.887 30.999 1.00 21.28 324 ARG A CA 1
ATOM 849 C C . ARG A 1 107 ? 9.840 20.923 31.939 1.00 20.53 324 ARG A C 1
ATOM 850 O O . ARG A 1 107 ? 9.937 20.756 33.161 1.00 23.81 324 ARG A O 1
ATOM 858 N N . ILE A 1 108 ? 9.243 21.990 31.385 1.00 19.17 325 ILE A N 1
ATOM 859 C CA . ILE A 1 108 ? 8.688 23.088 32.178 1.00 20.98 325 ILE A CA 1
ATOM 860 C C . ILE A 1 108 ? 7.235 23.331 31.809 1.00 20.73 325 ILE A C 1
ATOM 861 O O . ILE A 1 108 ? 6.355 23.305 32.676 1.00 21.78 325 ILE A O 1
ATOM 866 N N . TYR A 1 109 ? 6.963 23.526 30.517 1.00 16.65 326 TYR A N 1
ATOM 867 C CA . TYR A 1 109 ? 5.607 23.776 30.061 1.00 16.95 326 TYR A CA 1
ATOM 868 C C . TYR A 1 109 ? 4.842 22.475 29.883 1.00 18.05 326 TYR A C 1
ATOM 869 O O . TYR A 1 109 ? 5.429 21.379 29.864 1.00 18.66 326 TYR A O 1
ATOM 878 N N . GLY A 1 110 ? 3.525 22.615 29.793 1.00 19.81 327 GLY A N 1
ATOM 879 C CA . GLY A 1 110 ? 2.644 21.456 29.783 1.00 20.73 327 GLY A CA 1
ATOM 880 C C . GLY A 1 110 ? 1.724 21.332 28.597 1.00 17.76 327 GLY A C 1
ATOM 881 O O . GLY A 1 110 ? 1.960 21.917 27.535 1.00 17.92 327 GLY A O 1
ATOM 882 N N . ALA A 1 111 ? 0.679 20.509 28.756 1.00 16.53 328 ALA A N 1
ATOM 883 C CA . ALA A 1 111 ? -0.148 20.152 27.623 1.00 15.56 328 ALA A CA 1
ATOM 884 C C . ALA A 1 111 ? -0.783 21.331 26.936 1.00 16.71 328 ALA A C 1
ATOM 885 O O . ALA A 1 111 ? -1.016 21.276 25.734 1.00 18.46 328 ALA A O 1
ATOM 887 N N . ILE A 1 112 ? -1.190 22.362 27.686 1.00 16.56 329 ILE A N 1
ATOM 888 C CA . ILE A 1 112 ? -1.859 23.456 26.985 1.00 16.84 329 ILE A CA 1
ATOM 889 C C . ILE A 1 112 ? -0.917 24.155 25.994 1.00 15.05 329 ILE A C 1
ATOM 890 O O . ILE A 1 112 ? -1.330 24.464 24.866 1.00 14.87 329 ILE A O 1
ATOM 895 N N . HIS A 1 113 ? 0.360 24.354 26.349 1.00 15.16 330 HIS A N 1
ATOM 896 C CA . HIS A 1 113 ? 1.268 24.963 25.390 1.00 15.49 330 HIS A CA 1
ATOM 897 C C . HIS A 1 113 ? 1.585 24.036 24.218 1.00 16.97 330 HIS A C 1
ATOM 898 O O . HIS A 1 113 ? 1.757 24.513 23.101 1.00 16.42 330 HIS A O 1
ATOM 905 N N . LEU A 1 114 ? 1.619 22.712 24.447 1.00 14.70 331 LEU A N 1
ATOM 906 C CA . LEU A 1 114 ? 1.710 21.806 23.308 1.00 16.44 331 LEU A CA 1
ATOM 907 C C . LEU A 1 114 ? 0.529 21.946 22.362 1.00 17.11 331 LEU A C 1
ATOM 908 O O . LEU A 1 114 ? 0.694 21.955 21.121 1.00 17.02 331 LEU A O 1
ATOM 913 N N . LEU A 1 115 ? -0.688 22.046 22.931 1.00 14.99 332 LEU A N 1
ATOM 914 C CA . LEU A 1 115 ? -1.872 22.201 22.108 1.00 15.91 332 LEU A CA 1
ATOM 915 C C . LEU A 1 115 ? -1.835 23.528 21.341 1.00 16.16 332 LEU A C 1
ATOM 916 O O . LEU A 1 115 ? -2.262 23.589 20.178 1.00 16.59 332 LEU A O 1
ATOM 921 N N . ARG A 1 116 ? -1.310 24.582 21.964 1.00 15.99 333 ARG A N 1
ATOM 922 C CA . ARG A 1 116 ? -1.098 25.826 21.219 1.00 16.85 333 ARG A CA 1
ATOM 923 C C . ARG A 1 116 ? -0.234 25.606 19.979 1.00 15.42 333 ARG A C 1
ATOM 924 O O . ARG A 1 116 ? -0.578 26.071 18.878 1.00 17.60 333 ARG A O 1
ATOM 932 N N . LEU A 1 117 ? 0.907 24.927 20.150 1.00 17.54 334 LEU A N 1
ATOM 933 C CA . LEU A 1 117 ? 1.796 24.662 19.023 1.00 17.73 334 LEU A CA 1
ATOM 934 C C . LEU A 1 117 ? 1.055 23.887 17.953 1.00 17.90 334 LEU A C 1
ATOM 935 O O . LEU A 1 117 ? 1.111 24.221 16.759 1.00 18.67 334 LEU A O 1
ATOM 940 N N . ILE A 1 118 ? 0.314 22.857 18.356 1.00 17.62 335 ILE A N 1
ATOM 941 C CA . ILE A 1 118 ? -0.403 22.091 17.343 1.00 19.30 335 ILE A CA 1
ATOM 942 C C . ILE A 1 118 ? -1.353 22.974 16.542 1.00 19.31 335 ILE A C 1
ATOM 943 O O . ILE A 1 118 ? -1.472 22.833 15.320 1.00 20.11 335 ILE A O 1
ATOM 948 N N . SER A 1 119 ? -2.020 23.917 17.200 1.00 19.09 336 SER A N 1
ATOM 949 C CA . SER A 1 119 ? -3.026 24.686 16.492 1.00 18.57 336 SER A CA 1
ATOM 950 C C . SER A 1 119 ? -2.414 25.569 15.408 1.00 19.49 336 SER A C 1
ATOM 951 O O . SER A 1 119 ? -3.100 25.867 14.419 1.00 21.30 336 SER A O 1
ATOM 954 N N . VAL A 1 120 ? -1.141 25.943 15.544 1.00 19.07 337 VAL A N 1
ATOM 955 C CA . VAL A 1 120 ? -0.526 26.808 14.551 1.00 20.75 337 VAL A CA 1
ATOM 956 C C . VAL A 1 120 ? 0.366 26.018 13.591 1.00 24.09 337 VAL A C 1
ATOM 957 O O . VAL A 1 120 ? 0.976 26.612 12.695 1.00 24.45 337 VAL A O 1
ATOM 961 N N . LEU A 1 121 ? 0.390 24.689 13.695 1.00 22.75 338 LEU A N 1
ATOM 962 C CA . LEU A 1 121 ? 1.141 23.898 12.714 1.00 21.93 338 LEU A CA 1
ATOM 963 C C . LEU A 1 121 ? 0.713 24.162 11.277 1.00 24.67 338 LEU A C 1
ATOM 964 O O . LEU A 1 121 ? 1.604 24.210 10.406 1.00 27.75 338 LEU A O 1
ATOM 969 N N . PRO A 1 122 ? -0.580 24.322 10.936 1.00 27.62 339 PRO A N 1
ATOM 970 C CA . PRO A 1 122 ? -0.906 24.536 9.517 1.00 29.57 339 PRO A CA 1
ATOM 971 C C . PRO A 1 122 ? -0.155 25.703 8.910 1.00 28.03 339 PRO A C 1
ATOM 972 O O . PRO A 1 122 ? 0.455 25.541 7.838 1.00 30.60 339 PRO A O 1
ATOM 976 N N . GLU A 1 123 ? -0.161 26.874 9.566 1.00 25.58 340 GLU A N 1
ATOM 977 C CA . GLU A 1 123 ? 0.528 28.029 9.004 1.00 27.91 340 GLU A CA 1
ATOM 978 C C . GLU A 1 123 ? 2.036 27.802 8.983 1.00 27.86 340 GLU A C 1
ATOM 979 O O . GLU A 1 123 ? 2.715 28.197 8.026 1.00 31.50 340 GLU A O 1
ATOM 985 N N . LEU A 1 124 ? 2.577 27.161 10.019 1.00 28.58 341 LEU A N 1
ATOM 986 C CA . LEU A 1 124 ? 4.014 26.924 10.051 1.00 24.86 341 LEU A CA 1
ATOM 987 C C . LEU A 1 124 ? 4.428 25.978 8.935 1.00 26.50 341 LEU A C 1
ATOM 988 O O . LEU A 1 124 ? 5.470 26.181 8.298 1.00 30.61 341 LEU A O 1
ATOM 993 N N . ILE A 1 125 ? 3.635 24.933 8.681 1.00 27.62 342 ILE A N 1
ATOM 994 C CA . ILE A 1 125 ? 3.960 24.011 7.588 1.00 29.59 342 ILE A CA 1
ATOM 995 C C . ILE A 1 125 ? 3.902 24.729 6.248 1.00 30.64 342 ILE A C 1
ATOM 996 O O . ILE A 1 125 ? 4.770 24.537 5.372 1.00 32.75 342 ILE A O 1
ATOM 1001 N N . SER A 1 126 ? 2.879 25.561 6.055 1.00 30.78 343 SER A N 1
ATOM 1002 C CA . SER A 1 126 ? 2.740 26.269 4.782 1.00 36.06 343 SER A CA 1
ATOM 1003 C C . SER A 1 126 ? 3.863 27.257 4.514 1.00 37.63 343 SER A C 1
ATOM 1004 O O . SER A 1 126 ? 4.071 27.627 3.352 1.00 42.26 343 SER A O 1
ATOM 1007 N N . SER A 1 127 ? 4.594 27.694 5.531 1.00 35.79 344 SER A N 1
ATOM 1008 C CA A SER A 1 127 ? 5.713 28.600 5.298 0.40 36.87 344 SER A CA 1
ATOM 1009 C CA B SER A 1 127 ? 5.728 28.594 5.363 0.60 36.32 344 SER A CA 1
ATOM 1010 C C . SER A 1 127 ? 7.038 27.876 5.049 1.00 37.76 344 SER A C 1
ATOM 1011 O O . SER A 1 127 ? 8.068 28.537 4.911 1.00 43.67 344 SER A O 1
ATOM 1016 N N . THR A 1 128 ? 7.031 26.548 4.941 1.00 37.10 345 THR A N 1
ATOM 1017 C CA . THR A 1 128 ? 8.207 25.768 4.586 1.00 34.36 345 THR A CA 1
ATOM 1018 C C . THR A 1 128 ? 8.104 25.342 3.125 1.00 34.80 345 THR A C 1
ATOM 1019 O O . THR A 1 128 ? 7.102 25.580 2.443 1.00 39.47 345 THR A O 1
ATOM 1023 N N . THR A 1 129 ? 9.154 24.677 2.629 1.00 34.10 346 THR A N 1
ATOM 1024 C CA . THR A 1 129 ? 9.076 23.989 1.353 1.00 35.66 346 THR A CA 1
ATOM 1025 C C . THR A 1 129 ? 8.934 22.482 1.520 1.00 35.08 346 THR A C 1
ATOM 1026 O O . THR A 1 129 ? 9.419 21.722 0.669 1.00 38.13 346 THR A O 1
ATOM 1030 N N . MET A 1 130 ? 8.280 22.037 2.600 1.00 34.59 347 MET A N 1
ATOM 1031 C CA . MET A 1 130 ? 8.034 20.609 2.779 1.00 36.09 347 MET A CA 1
ATOM 1032 C C . MET A 1 130 ? 7.257 20.068 1.588 1.00 38.66 347 MET A C 1
ATOM 1033 O O . MET A 1 130 ? 6.337 20.720 1.089 1.00 39.58 347 MET A O 1
ATOM 1038 N N . ASP A 1 131 ? 7.634 18.878 1.116 1.00 36.29 348 ASP A N 1
ATOM 1039 C CA . ASP A 1 131 ? 6.864 18.331 0.013 1.00 40.18 348 ASP A CA 1
ATOM 1040 C C . ASP A 1 131 ? 5.518 17.826 0.527 1.00 35.39 348 ASP A C 1
ATOM 1041 O O . ASP A 1 131 ? 5.279 17.716 1.738 1.00 33.23 348 ASP A O 1
ATOM 1046 N N . LEU A 1 132 ? 4.616 17.530 -0.409 1.00 41.25 349 LEU A N 1
ATOM 1047 C CA . LEU A 1 132 ? 3.249 17.243 0.010 1.00 35.16 349 LEU A CA 1
ATOM 1048 C C . LEU A 1 132 ? 3.163 15.955 0.806 1.00 34.43 349 LEU A C 1
ATOM 1049 O O . LEU A 1 132 ? 2.333 15.856 1.715 1.00 32.69 349 LEU A O 1
ATOM 1054 N N . GLN A 1 133 ? 3.985 14.954 0.473 1.00 38.56 350 GLN A N 1
ATOM 1055 C CA . GLN A 1 133 ? 3.908 13.704 1.214 1.00 36.38 350 GLN A CA 1
ATOM 1056 C C . GLN A 1 133 ? 4.259 13.914 2.678 1.00 36.54 350 GLN A C 1
ATOM 1057 O O . GLN A 1 133 ? 3.611 13.346 3.560 1.00 33.17 350 GLN A O 1
ATOM 1063 N N . SER A 1 134 ? 5.287 14.716 2.959 1.00 30.88 351 SER A N 1
ATOM 1064 C CA . SER A 1 134 ? 5.670 14.920 4.355 1.00 29.12 351 SER A CA 1
ATOM 1065 C C . SER A 1 134 ? 4.640 15.779 5.075 1.00 32.01 351 SER A C 1
ATOM 1066 O O . SER A 1 134 ? 4.351 15.548 6.255 1.00 30.67 351 SER A O 1
ATOM 1069 N N . CYS A 1 135 ? 4.079 16.768 4.380 1.00 30.48 352 CYS A N 1
ATOM 1070 C CA . CYS A 1 135 ? 2.977 17.539 4.952 1.00 28.34 352 CYS A CA 1
ATOM 1071 C C . CYS A 1 135 ? 1.835 16.623 5.359 1.00 28.62 352 CYS A C 1
ATOM 1072 O O . CYS A 1 135 ? 1.323 16.716 6.487 1.00 28.78 352 CYS A O 1
ATOM 1075 N N . GLN A 1 136 ? 1.436 15.720 4.456 1.00 29.88 353 GLN A N 1
ATOM 1076 C CA . GLN A 1 136 ? 0.355 14.782 4.750 1.00 29.20 353 GLN A CA 1
ATOM 1077 C C . GLN A 1 136 ? 0.685 13.922 5.965 1.00 31.25 353 GLN A C 1
ATOM 1078 O O . GLN A 1 136 ? -0.161 13.727 6.845 1.00 29.44 353 GLN A O 1
ATOM 1084 N N . LEU A 1 137 ? 1.911 13.389 6.024 1.00 32.23 354 LEU A N 1
ATOM 1085 C CA . LEU A 1 137 ? 2.276 12.516 7.139 1.00 30.20 354 LEU A CA 1
ATOM 1086 C C . LEU A 1 137 ? 2.309 13.286 8.457 1.00 27.86 354 LEU A C 1
ATOM 1087 O O . LEU A 1 137 ? 1.840 12.790 9.488 1.00 29.30 354 LEU A O 1
ATOM 1092 N N . LEU A 1 138 ? 2.835 14.504 8.435 1.00 26.32 355 LEU A N 1
ATOM 1093 C CA . LEU A 1 138 ? 2.890 15.289 9.662 1.00 25.13 355 LEU A CA 1
ATOM 1094 C C . LEU A 1 138 ? 1.487 15.592 10.164 1.00 26.19 355 LEU A C 1
ATOM 1095 O O . LEU A 1 138 ? 1.207 15.442 11.361 1.00 24.53 355 LEU A O 1
ATOM 1100 N N . ILE A 1 139 ? 0.585 15.977 9.262 1.00 26.22 356 ILE A N 1
ATOM 1101 C CA . ILE A 1 139 ? -0.789 16.252 9.675 1.00 25.93 356 ILE A CA 1
ATOM 1102 C C . ILE A 1 139 ? -1.453 14.993 10.228 1.00 25.74 356 ILE A C 1
ATOM 1103 O O . ILE A 1 139 ? -2.121 15.034 11.273 1.00 26.17 356 ILE A O 1
ATOM 1108 N N . LYS A 1 140 ? -1.257 13.851 9.558 1.00 26.68 357 LYS A N 1
ATOM 1109 C CA . LYS A 1 140 ? -1.883 12.609 9.998 1.00 27.12 357 LYS A CA 1
ATOM 1110 C C . LYS A 1 140 ? -1.391 12.204 11.382 1.00 26.73 357 LYS A C 1
ATOM 1111 O O . LYS A 1 140 ? -2.192 11.832 12.248 1.00 27.69 357 LYS A O 1
ATOM 1117 N N . GLN A 1 141 ? -0.073 12.266 11.600 1.00 24.23 358 GLN A N 1
ATOM 1118 C CA . GLN A 1 141 ? 0.461 11.969 12.927 1.00 24.06 358 GLN A CA 1
ATOM 1119 C C . GLN A 1 141 ? -0.101 12.905 13.988 1.00 22.83 358 GLN A C 1
ATOM 1120 O O . GLN A 1 141 ? -0.332 12.476 15.125 1.00 22.51 358 GLN A O 1
ATOM 1126 N N . THR A 1 142 ? -0.276 14.191 13.650 1.00 23.15 359 THR A N 1
ATOM 1127 C CA . THR A 1 142 ? -0.822 15.159 14.608 1.00 19.38 359 THR A CA 1
ATOM 1128 C C . THR A 1 142 ? -2.281 14.836 14.929 1.00 21.41 359 THR A C 1
ATOM 1129 O O . THR A 1 142 ? -2.696 14.904 16.096 1.00 22.63 359 THR A O 1
ATOM 1133 N N . GLU A 1 143 ? -3.075 14.508 13.906 1.00 23.15 360 GLU A N 1
ATOM 1134 C CA . GLU A 1 143 ? -4.471 14.176 14.162 1.00 22.94 360 GLU A CA 1
ATOM 1135 C C . GLU A 1 143 ? -4.599 12.926 15.017 1.00 26.34 360 GLU A C 1
ATOM 1136 O O . GLU A 1 143 ? -5.489 12.851 15.869 1.00 24.88 360 GLU A O 1
ATOM 1142 N N . ASP A 1 144 ? -3.725 11.926 14.794 1.00 26.39 361 ASP A N 1
ATOM 1143 C CA . ASP A 1 144 ? -3.752 10.725 15.628 1.00 25.55 361 ASP A CA 1
ATOM 1144 C C . ASP A 1 144 ? -3.419 11.075 17.072 1.00 23.37 361 ASP A C 1
ATOM 1145 O O . ASP A 1 144 ? -4.024 10.538 18.007 1.00 24.58 361 ASP A O 1
ATOM 1150 N N . PHE A 1 145 ? -2.449 11.974 17.275 1.00 21.25 362 PHE A N 1
ATOM 1151 C CA . PHE A 1 145 ? -2.156 12.415 18.629 1.00 20.02 362 PHE A CA 1
ATOM 1152 C C . PHE A 1 145 ? -3.366 13.101 19.254 1.00 20.55 362 PHE A C 1
ATOM 1153 O O . PHE A 1 145 ? -3.686 12.860 20.427 1.00 20.85 362 PHE A O 1
ATOM 1161 N N . LEU A 1 146 ? -4.039 13.975 18.488 1.00 19.80 363 LEU A N 1
ATOM 1162 C CA . LEU A 1 146 ? -5.193 14.701 19.036 1.00 20.11 363 LEU A CA 1
ATOM 1163 C C . LEU A 1 146 ? -6.321 13.754 19.432 1.00 23.36 363 LEU A C 1
ATOM 1164 O O . LEU A 1 146 ? -7.040 14.033 20.400 1.00 23.27 363 LEU A O 1
ATOM 1169 N N . VAL A 1 147 ? -6.527 12.653 18.682 1.00 22.81 364 VAL A N 1
ATOM 1170 C CA . VAL A 1 147 ? -7.535 11.659 19.069 1.00 23.95 364 VAL A CA 1
ATOM 1171 C C . VAL A 1 147 ? -7.214 11.087 20.446 1.00 23.88 364 VAL A C 1
ATOM 1172 O O . VAL A 1 147 ? -8.084 10.962 21.316 1.00 26.33 364 VAL A O 1
ATOM 1176 N N . TRP A 1 148 ? -5.951 10.735 20.664 1.00 21.65 365 TRP A N 1
ATOM 1177 C CA . TRP A 1 148 ? -5.534 10.252 21.967 1.00 21.62 365 TRP A CA 1
ATOM 1178 C C . TRP A 1 148 ? -5.679 11.330 23.035 1.00 20.80 365 TRP A C 1
ATOM 1179 O O . TRP A 1 148 ? -6.070 11.039 24.169 1.00 24.02 365 TRP A O 1
ATOM 1190 N N . LEU A 1 149 ? -5.291 12.573 22.718 1.00 19.14 366 LEU A N 1
ATOM 1191 C CA . LEU A 1 149 ? -5.346 13.628 23.724 1.00 18.98 366 LEU A CA 1
ATOM 1192 C C . LEU A 1 149 ? -6.783 13.906 24.129 1.00 21.97 366 LEU A C 1
ATOM 1193 O O . LEU A 1 149 ? -7.059 14.141 25.301 1.00 21.77 366 LEU A O 1
ATOM 1198 N N . LEU A 1 150 ? -7.698 13.857 23.170 1.00 24.11 367 LEU A N 1
ATOM 1199 C CA . LEU A 1 150 ? -9.120 14.035 23.489 1.00 22.85 367 LEU A CA 1
ATOM 1200 C C . LEU A 1 150 ? -9.599 12.992 24.491 1.00 23.35 367 LEU A C 1
ATOM 1201 O O . LEU A 1 150 ? -10.421 13.293 25.371 1.00 25.90 367 LEU A O 1
ATOM 1206 N N . MET A 1 151 ? -9.116 11.747 24.364 1.00 23.12 368 MET A N 1
ATOM 1207 C CA . MET A 1 151 ? -9.524 10.707 25.300 1.00 21.65 368 MET A CA 1
ATOM 1208 C C . MET A 1 151 ? -8.986 10.966 26.693 1.00 26.79 368 MET A C 1
ATOM 1209 O O . MET A 1 151 ? -9.440 10.318 27.640 1.00 31.73 368 MET A O 1
ATOM 1214 N N . HIS A 1 152 ? -7.987 11.837 26.824 1.00 25.11 369 HIS A N 1
ATOM 1215 C CA . HIS A 1 152 ? -7.358 12.173 28.096 1.00 24.66 369 HIS A CA 1
ATOM 1216 C C . HIS A 1 152 ? -7.640 13.604 28.524 1.00 28.33 369 HIS A C 1
A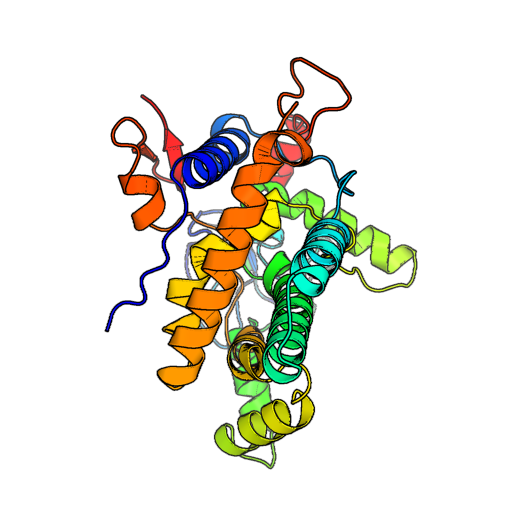TOM 1217 O O . HIS A 1 152 ? -6.871 14.191 29.279 1.00 24.92 369 HIS A O 1
ATOM 1224 N N . VAL A 1 153 ? -8.775 14.178 28.107 1.00 25.02 370 VAL A N 1
ATOM 1225 C CA . VAL A 1 153 ? -8.978 15.571 28.469 1.00 25.81 370 VAL A CA 1
ATOM 1226 C C . VAL A 1 153 ? -9.070 15.719 29.981 1.00 27.96 370 VAL A C 1
ATOM 1227 O O . VAL A 1 153 ? -8.663 16.746 30.523 1.00 27.85 370 VAL A O 1
ATOM 1231 N N . ASP A 1 154 ? -9.624 14.722 30.693 1.00 27.95 371 ASP A N 1
ATOM 1232 C CA . ASP A 1 154 ? -9.722 14.845 32.147 1.00 28.97 371 ASP A CA 1
ATOM 1233 C C . ASP A 1 154 ? -8.350 14.844 32.798 1.00 29.50 371 ASP A C 1
ATOM 1234 O O . ASP A 1 154 ? -8.083 15.639 33.705 1.00 35.53 371 ASP A O 1
ATOM 1239 N N . GLU A 1 155 ? -7.467 13.950 32.357 1.00 26.67 372 GLU A N 1
ATOM 1240 C CA . GLU A 1 155 ? -6.120 13.893 32.911 1.00 25.77 372 GLU A CA 1
ATOM 1241 C C . GLU A 1 155 ? -5.375 15.217 32.773 1.00 28.26 372 GLU A C 1
ATOM 1242 O O . GLU A 1 155 ? -4.686 15.640 33.710 1.00 30.28 372 GLU A O 1
ATOM 1248 N N . TYR A 1 156 ? -5.502 15.898 31.626 1.00 23.84 373 TYR A N 1
ATOM 1249 C CA . TYR A 1 156 ? -4.606 17.009 31.319 1.00 23.58 373 TYR A CA 1
ATOM 1250 C C . TYR A 1 156 ? -5.231 18.385 31.428 1.00 22.73 373 TYR A C 1
ATOM 1251 O O . TYR A 1 156 ? -4.484 19.362 31.567 1.00 24.36 373 TYR A O 1
ATOM 1260 N N . PHE A 1 157 ? -6.559 18.500 31.395 1.00 23.99 374 PHE A N 1
ATOM 1261 C CA . PHE A 1 157 ? -7.171 19.833 31.311 1.00 21.66 374 PHE A CA 1
ATOM 1262 C C . PHE A 1 157 ? -8.261 20.053 32.358 1.00 25.71 374 PHE A C 1
ATOM 1263 O O . PHE A 1 157 ? -9.108 20.938 32.183 1.00 30.66 374 PHE A O 1
ATOM 1271 N N . ASN A 1 158 ? -8.257 19.301 33.446 1.00 26.20 375 ASN A N 1
ATOM 1272 C CA . ASN A 1 158 ? -9.208 19.532 34.526 1.00 29.38 375 ASN A CA 1
ATOM 1273 C C . ASN A 1 158 ? -8.561 20.423 35.588 1.00 28.75 375 ASN A C 1
ATOM 1274 O O . ASN A 1 158 ? -7.340 20.568 35.673 1.00 30.57 375 ASN A O 1
ATOM 1279 N N . ASP A 1 159 ? -9.406 20.963 36.445 1.00 28.25 376 ASP A N 1
ATOM 1280 C CA A ASP A 1 159 ? -8.973 21.756 37.589 0.48 27.11 376 ASP A CA 1
ATOM 1281 C CA B ASP A 1 159 ? -8.979 21.758 37.588 0.52 26.93 376 ASP A CA 1
ATOM 1282 C C . ASP A 1 159 ? -8.087 22.912 37.136 1.00 25.42 376 ASP A C 1
ATOM 1283 O O . ASP A 1 159 ? -6.912 23.022 37.500 1.00 28.04 376 ASP A O 1
ATOM 1292 N N . LYS A 1 160 ? -8.691 23.781 36.328 1.00 22.88 377 LYS A N 1
ATOM 1293 C CA . LYS A 1 160 ? -7.949 24.899 35.765 1.00 22.05 377 LYS A CA 1
ATOM 1294 C C . LYS A 1 160 ? -8.090 26.180 36.557 1.00 20.90 377 LYS A C 1
ATOM 1295 O O . LYS A 1 160 ? -7.257 27.068 36.364 1.00 23.49 377 LYS A O 1
ATOM 1301 N N . ASP A 1 161 ? -9.067 26.313 37.438 1.00 19.93 378 ASP A N 1
ATOM 1302 C CA . ASP A 1 161 ? -9.443 27.624 37.972 1.00 18.28 378 ASP A CA 1
ATOM 1303 C C . ASP A 1 161 ? -8.741 27.932 39.283 1.00 19.00 378 ASP A C 1
ATOM 1304 O O . ASP A 1 161 ? -9.046 27.299 40.309 1.00 21.34 378 ASP A O 1
ATOM 1309 N N . PRO A 1 162 ? -7.775 28.878 39.307 1.00 19.00 379 PRO A N 1
ATOM 1310 C CA . PRO A 1 162 ? -7.134 29.225 40.576 1.00 21.88 379 PRO A CA 1
ATOM 1311 C C . PRO A 1 162 ? -8.047 29.919 41.553 1.00 26.40 379 PRO A C 1
ATOM 1312 O O . PRO A 1 162 ? -7.667 30.072 42.716 1.00 26.72 379 PRO A O 1
ATOM 1316 N N . ASN A 1 163 ? -9.259 30.315 41.148 1.00 24.26 380 ASN A N 1
ATOM 1317 C CA . ASN A 1 163 ? -10.216 30.860 42.085 1.00 26.40 380 ASN A CA 1
ATOM 1318 C C . ASN A 1 163 ? -11.063 29.780 42.740 1.00 23.12 380 ASN A C 1
ATOM 1319 O O . ASN A 1 163 ? -11.964 30.110 43.518 1.00 26.64 380 ASN A O 1
ATOM 1324 N N . ARG A 1 164 ? -10.763 28.500 42.445 1.00 24.04 381 ARG A N 1
ATOM 1325 C CA . ARG A 1 164 ? -11.390 27.369 43.117 1.00 27.24 381 ARG A CA 1
ATOM 1326 C C . ARG A 1 164 ? -10.409 26.470 43.850 1.00 32.69 381 ARG A C 1
ATOM 1327 O O . ARG A 1 164 ? -10.828 25.737 44.745 1.00 34.75 381 ARG A O 1
ATOM 1335 N N . SER A 1 165 ? -9.131 26.482 43.481 1.00 28.33 382 SER A N 1
ATOM 1336 C CA . SER A 1 165 ? -8.169 25.556 44.060 1.00 37.80 382 SER A CA 1
ATOM 1337 C C . SER A 1 165 ? -6.813 26.237 44.035 1.00 34.85 382 SER A C 1
ATOM 1338 O O . SER A 1 165 ? -6.508 26.938 43.078 1.00 37.32 382 SER A O 1
ATOM 1341 N N . ASP A 1 166 ? -6.017 26.049 45.095 1.00 34.91 383 ASP A N 1
ATOM 1342 C CA . ASP A 1 166 ? -4.652 26.571 45.084 1.00 41.88 383 ASP A CA 1
ATOM 1343 C C . ASP A 1 166 ? -3.689 25.676 44.309 1.00 39.77 383 ASP A C 1
ATOM 1344 O O . ASP A 1 166 ? -2.502 26.007 44.208 1.00 41.91 383 ASP A O 1
ATOM 1349 N N . ASP A 1 167 ? -4.193 24.596 43.716 1.00 34.54 384 ASP A N 1
ATOM 1350 C CA . ASP A 1 167 ? -3.431 23.592 42.984 1.00 38.15 384 ASP A CA 1
ATOM 1351 C C . ASP A 1 167 ? -3.732 23.581 41.486 1.00 31.08 384 ASP A C 1
ATOM 1352 O O . ASP A 1 167 ? -3.364 22.631 40.788 1.00 32.97 384 ASP A O 1
ATOM 1357 N N . ALA A 1 168 ? -4.379 24.622 40.960 1.00 25.55 385 ALA A N 1
ATOM 1358 C CA . ALA A 1 168 ? -4.985 24.565 39.640 1.00 24.76 385 ALA A CA 1
ATOM 1359 C C . ALA A 1 168 ? -3.949 24.679 38.542 1.00 22.06 385 ALA A C 1
ATOM 1360 O O . ALA A 1 168 ? -2.778 25.034 38.779 1.00 24.93 385 ALA A O 1
ATOM 1362 N N . LEU A 1 169 ? -4.399 24.415 37.306 1.00 18.30 386 LEU A N 1
ATOM 1363 C CA . LEU A 1 169 ? -3.465 24.458 36.181 1.00 18.53 386 LEU A CA 1
ATOM 1364 C C . LEU A 1 169 ? -2.972 25.871 35.931 1.00 19.27 386 LEU A C 1
ATOM 1365 O O . LEU A 1 169 ? -1.864 26.049 35.441 1.00 20.38 386 LEU A O 1
ATOM 1370 N N . TYR A 1 170 ? -3.777 26.861 36.275 1.00 19.10 387 TYR A N 1
ATOM 1371 C CA . TYR A 1 170 ? -3.438 28.268 36.119 1.00 17.99 387 TYR A CA 1
ATOM 1372 C C . TYR A 1 170 ? -3.309 28.912 37.494 1.00 19.19 387 TYR A C 1
ATOM 1373 O O . TYR A 1 170 ? -3.818 28.412 38.493 1.00 19.49 387 TYR A O 1
ATOM 1382 N N . VAL A 1 171 ? -2.611 30.083 37.513 1.00 18.52 388 VAL A N 1
ATOM 1383 C CA . VAL A 1 171 ? -2.483 30.925 38.690 1.00 19.63 388 VAL A CA 1
ATOM 1384 C C . VAL A 1 171 ? -2.940 32.318 38.308 1.00 18.00 388 VAL A C 1
ATOM 1385 O O . VAL A 1 171 ? -2.884 32.698 37.137 1.00 18.46 388 VAL A O 1
ATOM 1389 N N . ASN A 1 172 ? -3.458 33.054 39.302 1.00 19.40 389 ASN A N 1
ATOM 1390 C CA . ASN A 1 172 ? -3.758 34.462 39.075 1.00 19.07 389 ASN A CA 1
ATOM 1391 C C . ASN A 1 172 ? -2.475 35.266 39.041 1.00 20.66 389 ASN A C 1
ATOM 1392 O O . ASN A 1 172 ? -1.465 34.877 39.620 1.00 26.39 389 ASN A O 1
ATOM 1397 N N . THR A 1 173 ? -2.512 36.341 38.281 1.00 20.76 390 THR A N 1
ATOM 1398 C CA . THR A 1 173 ? -1.408 37.297 38.362 1.00 20.82 390 THR A CA 1
ATOM 1399 C C . THR A 1 173 ? -1.778 38.457 39.257 1.00 23.23 390 THR A C 1
ATOM 1400 O O . THR A 1 173 ? -2.949 38.846 39.379 1.00 24.69 390 THR A O 1
ATOM 1404 N N . SER A 1 174 ? -0.750 39.024 39.889 1.00 21.22 391 SER A N 1
ATOM 1405 C CA . SER A 1 174 ? -0.978 40.225 40.669 1.00 22.66 391 SER A CA 1
ATOM 1406 C C . SER A 1 174 ? -1.067 41.419 39.745 1.00 24.47 391 SER A C 1
ATOM 1407 O O . SER A 1 174 ? -0.655 41.363 38.584 1.00 23.02 391 SER A O 1
ATOM 1410 N N . SER A 1 175 ? -1.614 42.507 40.265 1.00 25.35 392 SER A N 1
ATOM 1411 C CA . SER A 1 175 ? -1.677 43.701 39.446 1.00 23.71 392 SER A CA 1
ATOM 1412 C C . SER A 1 175 ? -0.271 44.222 39.169 1.00 23.93 392 SER A C 1
ATOM 1413 O O . SER A 1 175 ? -0.031 44.822 38.110 1.00 25.58 392 SER A O 1
ATOM 1416 N N . GLN A 1 176 ? 0.677 43.917 40.061 1.00 24.34 393 GLN A N 1
ATOM 1417 C CA . GLN A 1 176 ? 2.067 44.328 39.850 1.00 24.84 393 GLN A CA 1
ATOM 1418 C C . GLN A 1 176 ? 2.699 43.541 38.707 1.00 26.22 393 GLN A C 1
ATOM 1419 O O . GLN A 1 176 ? 3.321 44.117 37.807 1.00 25.77 393 GLN A O 1
ATOM 1425 N N . TYR A 1 177 ? 2.509 42.209 38.699 1.00 22.55 394 TYR A N 1
ATOM 1426 C CA . TYR A 1 177 ? 2.955 41.395 37.574 1.00 21.46 394 TYR A CA 1
ATOM 1427 C C . TYR A 1 177 ? 2.344 41.904 36.276 1.00 23.11 394 TYR A C 1
ATOM 1428 O O . TYR A 1 177 ? 3.032 42.042 35.266 1.00 22.81 394 TYR A O 1
ATOM 1437 N N . GLU A 1 178 ? 1.022 42.109 36.265 1.00 21.67 395 GLU A N 1
ATOM 1438 C CA . GLU A 1 178 ? 0.367 42.546 35.042 1.00 21.29 395 GLU A CA 1
ATOM 1439 C C . GLU A 1 178 ? 0.915 43.882 34.558 1.00 25.43 395 GLU A C 1
ATOM 1440 O O . GLU A 1 178 ? 1.158 44.067 33.356 1.00 26.11 395 GLU A O 1
ATOM 1446 N N . GLY A 1 179 ? 1.146 44.803 35.477 1.00 26.16 396 GLY A N 1
ATOM 1447 C CA . GLY A 1 179 ? 1.695 46.094 35.078 1.00 26.35 396 GLY A CA 1
ATOM 1448 C C . GLY A 1 179 ? 3.067 45.973 34.447 1.00 25.48 396 GLY A C 1
ATOM 1449 O O . GLY A 1 179 ? 3.382 46.670 33.467 1.00 28.91 396 GLY A O 1
ATOM 1450 N N . VAL A 1 180 ? 3.918 45.118 35.022 1.00 23.80 397 VAL A N 1
ATOM 1451 C CA . VAL A 1 180 ? 5.273 44.926 34.475 1.00 23.96 397 VAL A CA 1
ATOM 1452 C C . VAL A 1 180 ? 5.195 44.272 33.110 1.00 23.27 397 VAL A C 1
ATOM 1453 O O . VAL A 1 180 ? 5.943 44.617 32.185 1.00 28.10 397 VAL A O 1
ATOM 1457 N N . ALA A 1 181 ? 4.338 43.261 32.984 1.00 22.43 398 ALA A N 1
ATOM 1458 C CA . ALA A 1 181 ? 4.296 42.485 31.758 1.00 22.79 398 ALA A CA 1
ATOM 1459 C C . ALA A 1 181 ? 3.626 43.216 30.605 1.00 25.78 398 ALA A C 1
ATOM 1460 O O . ALA A 1 181 ? 3.995 42.993 29.447 1.00 26.77 398 ALA A O 1
ATOM 1462 N N . LEU A 1 182 ? 2.622 44.051 30.877 1.00 27.74 399 LEU A N 1
ATOM 1463 C CA . LEU A 1 182 ? 1.790 44.624 29.811 1.00 27.97 399 LEU A CA 1
ATOM 1464 C C . LEU A 1 182 ? 1.966 46.124 29.640 1.00 32.02 399 LEU A C 1
ATOM 1465 O O . LEU A 1 182 ? 1.265 46.716 28.825 1.00 35.71 399 LEU A O 1
ATOM 1470 N N . GLY A 1 183 ? 2.859 46.731 30.380 1.00 30.64 400 GLY A N 1
ATOM 1471 C CA . GLY A 1 183 ? 3.008 48.192 30.353 1.00 42.13 400 GLY A CA 1
ATOM 1472 C C . GLY A 1 183 ? 1.767 48.951 30.814 1.00 51.82 400 GLY A C 1
ATOM 1473 O O . GLY A 1 183 ? 1.699 50.196 30.711 1.00 58.07 400 GLY A O 1
ATOM 1474 N N . GLU B 2 1 ? 14.038 55.203 9.759 1.00 61.97 258 GLU B N 1
ATOM 1475 C CA . GLU B 2 1 ? 13.367 55.355 11.047 1.00 57.12 258 GLU B CA 1
ATOM 1476 C C . GLU B 2 1 ? 12.665 54.076 11.487 1.00 53.15 258 GLU B C 1
ATOM 1477 O O . GLU B 2 1 ? 12.138 53.342 10.649 1.00 57.67 258 GLU B O 1
ATOM 1483 N N . ASN B 2 2 ? 12.636 53.817 12.793 1.00 52.55 259 ASN B N 1
ATOM 1484 C CA . ASN B 2 2 ? 12.044 52.579 13.283 1.00 45.97 259 ASN B CA 1
ATOM 1485 C C . ASN B 2 2 ? 10.556 52.744 13.556 1.00 49.23 259 ASN B C 1
ATOM 1486 O O . ASN B 2 2 ? 10.036 53.850 13.714 1.00 49.04 259 ASN B O 1
ATOM 1491 N N . GLU B 2 3 ? 9.875 51.606 13.645 1.00 45.48 260 GLU B N 1
ATOM 1492 C CA . GLU B 2 3 ? 8.427 51.587 13.722 1.00 46.75 260 GLU B CA 1
ATOM 1493 C C . GLU B 2 3 ? 7.922 51.926 15.126 1.00 45.06 260 GLU B C 1
ATOM 1494 O O . GLU B 2 3 ? 8.624 51.778 16.134 1.00 42.32 260 GLU B O 1
ATOM 1500 N N . ASP B 2 4 ? 6.646 52.329 15.159 1.00 41.45 261 ASP B N 1
ATOM 1501 C CA . ASP B 2 4 ? 5.887 52.896 16.269 1.00 49.75 261 ASP B CA 1
ATOM 1502 C C . ASP B 2 4 ? 5.236 51.845 17.165 1.00 42.58 261 ASP B C 1
ATOM 1503 O O . ASP B 2 4 ? 4.561 52.191 18.142 1.00 41.53 261 ASP B O 1
ATOM 1508 N N . PHE B 2 5 ? 5.394 50.571 16.841 1.00 39.02 262 PHE B N 1
ATOM 1509 C CA . PHE B 2 5 ? 4.668 49.500 17.491 1.00 35.19 262 PHE B CA 1
ATOM 1510 C C . PHE B 2 5 ? 5.629 48.330 17.602 1.00 34.45 262 PHE B C 1
ATOM 1511 O O . PHE B 2 5 ? 6.619 48.246 16.869 1.00 35.71 262 PHE B O 1
ATOM 1519 N N . CYS B 2 6 ? 5.332 47.435 18.537 1.00 31.80 263 CYS B N 1
ATOM 1520 C CA . CYS B 2 6 ? 6.091 46.194 18.672 1.00 31.73 263 CYS B CA 1
ATOM 1521 C C . CYS B 2 6 ? 5.761 45.235 17.532 1.00 30.57 263 CYS B C 1
ATOM 1522 O O . CYS B 2 6 ? 4.593 44.934 17.283 1.00 30.97 263 CYS B O 1
ATOM 1525 N N . SER B 2 7 ? 6.789 44.729 16.850 1.00 30.98 264 SER B N 1
ATOM 1526 C CA . SER B 2 7 ? 6.534 43.791 15.760 1.00 30.83 264 SER B CA 1
ATOM 1527 C C . SER B 2 7 ? 5.963 42.490 16.285 1.00 29.15 264 SER B C 1
ATOM 1528 O O . SER B 2 7 ? 5.207 41.824 15.574 1.00 29.03 264 SER B O 1
ATOM 1531 N N . ALA B 2 8 ? 6.290 42.134 17.525 1.00 28.18 265 ALA B N 1
ATOM 1532 C CA . ALA B 2 8 ? 5.831 40.839 18.011 1.00 26.70 265 ALA B CA 1
ATOM 1533 C C . ALA B 2 8 ? 4.357 40.870 18.435 1.00 25.94 265 ALA B C 1
ATOM 1534 O O . ALA B 2 8 ? 3.618 39.913 18.149 1.00 25.72 265 ALA B O 1
ATOM 1536 N N . CYS B 2 9 ? 3.895 41.937 19.101 1.00 26.22 266 CYS B N 1
ATOM 1537 C CA . CYS B 2 9 ? 2.530 41.944 19.643 1.00 27.04 266 CYS B CA 1
ATOM 1538 C C . CYS B 2 9 ? 1.660 43.088 19.131 1.00 29.76 266 CYS B C 1
ATOM 1539 O O . CYS B 2 9 ? 0.486 43.188 19.530 1.00 29.41 266 CYS B O 1
ATOM 1542 N N . ASN B 2 10 ? 2.218 43.981 18.310 1.00 27.96 267 ASN B N 1
ATOM 1543 C CA . ASN B 2 10 ? 1.533 45.067 17.615 1.00 34.62 267 ASN B CA 1
ATOM 1544 C C . ASN B 2 10 ? 1.075 46.176 18.547 1.00 33.61 267 ASN B C 1
ATOM 1545 O O . ASN B 2 10 ? 0.306 47.043 18.124 1.00 38.29 267 ASN B O 1
ATOM 1550 N N . GLN B 2 11 ? 1.549 46.192 19.787 1.00 30.58 268 GLN B N 1
ATOM 1551 C CA . GLN B 2 11 ? 1.131 47.200 20.750 1.00 31.66 268 GLN B CA 1
ATOM 1552 C C . GLN B 2 11 ? 2.187 48.297 20.925 1.00 35.26 268 GLN B C 1
ATOM 1553 O O . GLN B 2 11 ? 3.350 48.180 20.508 1.00 33.88 268 GLN B O 1
ATOM 1559 N N . SER B 2 12 ? 1.739 49.392 21.545 1.00 36.42 269 SER B N 1
ATOM 1560 C CA . SER B 2 12 ? 2.543 50.573 21.815 1.00 34.61 269 SER B CA 1
ATOM 1561 C C . SER B 2 12 ? 3.434 50.362 23.037 1.00 34.87 269 SER B C 1
ATOM 1562 O O . SER B 2 12 ? 3.354 49.352 23.725 1.00 35.29 269 SER B O 1
ATOM 1565 N N . GLY B 2 13 ? 4.280 51.351 23.328 1.00 40.69 270 GLY B N 1
ATOM 1566 C CA . GLY B 2 13 ? 5.135 51.290 24.501 1.00 37.90 270 GLY B CA 1
ATOM 1567 C C . GLY B 2 13 ? 6.610 51.563 24.254 1.00 36.05 270 GLY B C 1
ATOM 1568 O O . GLY B 2 13 ? 6.976 52.338 23.353 1.00 40.63 270 GLY B O 1
ATOM 1569 N N . SER B 2 14 ? 7.465 50.966 25.088 1.00 38.79 271 SER B N 1
ATOM 1570 C CA . SER B 2 14 ? 8.911 51.174 25.033 1.00 39.51 271 SER B CA 1
ATOM 1571 C C . SER B 2 14 ? 9.547 50.025 24.276 1.00 36.42 271 SER B C 1
ATOM 1572 O O . SER B 2 14 ? 9.255 48.855 24.562 1.00 34.45 271 SER B O 1
ATOM 1575 N N . PHE B 2 15 ? 10.410 50.367 23.313 1.00 40.36 272 PHE B N 1
ATOM 1576 C CA . PHE B 2 15 ? 10.992 49.389 22.407 1.00 38.32 272 PHE B CA 1
ATOM 1577 C C . PHE B 2 15 ? 12.506 49.478 22.363 1.00 35.28 272 PHE B C 1
ATOM 1578 O O . PHE B 2 15 ? 13.117 50.533 22.566 1.00 41.27 272 PHE B O 1
ATOM 1586 N N . LEU B 2 16 ? 13.096 48.335 22.070 1.00 34.58 273 LEU B N 1
ATOM 1587 C CA . LEU B 2 16 ? 14.412 48.267 21.452 1.00 35.82 273 LEU B CA 1
ATOM 1588 C C . LEU B 2 16 ? 14.241 48.287 19.930 1.00 36.60 273 LEU B C 1
ATOM 1589 O O . LEU B 2 16 ? 13.328 47.639 19.392 1.00 35.66 273 LEU B O 1
ATOM 1594 N N . CYS B 2 17 ? 15.105 49.039 19.240 1.00 38.41 274 CYS B N 1
ATOM 1595 C CA . CYS B 2 17 ? 15.015 49.195 17.792 1.00 39.46 274 CYS B CA 1
ATOM 1596 C C . CYS B 2 17 ? 16.118 48.430 17.088 1.00 40.50 274 CYS B C 1
ATOM 1597 O O . CYS B 2 17 ? 17.284 48.499 17.494 1.00 41.16 274 CYS B O 1
ATOM 1600 N N . CYS B 2 18 ? 15.758 47.777 15.986 1.00 40.02 275 CYS B N 1
ATOM 1601 C CA . CYS B 2 18 ? 16.751 47.116 15.146 1.00 40.91 275 CYS B CA 1
ATOM 1602 C C . CYS B 2 18 ? 17.599 48.142 14.420 1.00 43.21 275 CYS B C 1
ATOM 1603 O O . CYS B 2 18 ? 17.086 49.138 13.913 1.0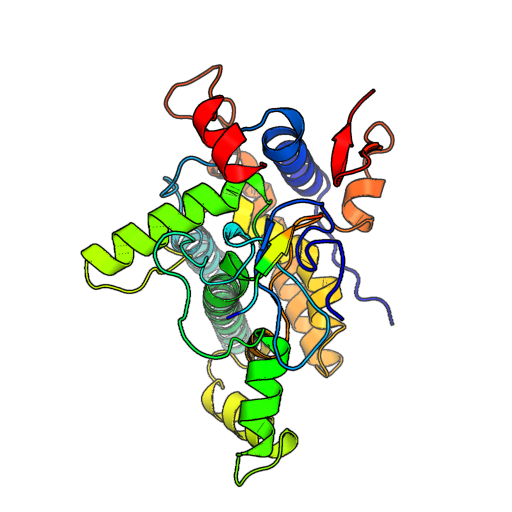0 45.34 275 CYS B O 1
ATOM 1606 N N . ASP B 2 19 ? 18.892 47.859 14.318 1.00 44.28 276 ASP B N 1
ATOM 1607 C CA . ASP B 2 19 ? 19.800 48.772 13.641 1.00 47.45 276 ASP B CA 1
ATOM 1608 C C . ASP B 2 19 ? 19.955 48.489 12.154 1.00 47.81 276 A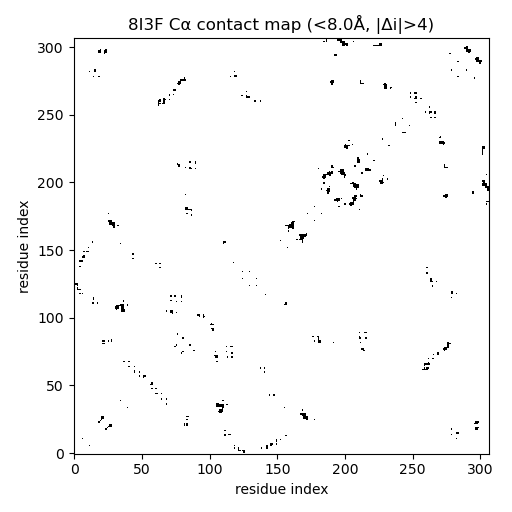SP B C 1
ATOM 1609 O O . ASP B 2 19 ? 20.606 49.279 11.461 1.00 49.90 276 ASP B O 1
ATOM 1614 N N . THR B 2 20 ? 19.396 47.402 11.630 1.00 51.33 277 THR B N 1
ATOM 1615 C CA . THR B 2 20 ? 19.509 47.137 10.202 1.00 51.53 277 THR B CA 1
ATOM 1616 C C . THR B 2 20 ? 18.149 46.999 9.527 1.00 50.07 277 THR B C 1
ATOM 1617 O O . THR B 2 20 ? 18.099 46.738 8.317 1.00 55.21 277 THR B O 1
ATOM 1621 N N . CYS B 2 21 ? 17.058 47.227 10.252 1.00 45.51 278 CYS B N 1
ATOM 1622 C CA . CYS B 2 21 ? 15.713 47.196 9.689 1.00 44.83 278 CYS B CA 1
ATOM 1623 C C . CYS B 2 21 ? 14.807 48.047 10.584 1.00 45.41 278 CYS B C 1
ATOM 1624 O O . CYS B 2 21 ? 15.215 48.455 11.681 1.00 43.79 278 CYS B O 1
ATOM 1627 N N . PRO B 2 22 ? 13.591 48.380 10.132 1.00 45.22 279 PRO B N 1
ATOM 1628 C CA . PRO B 2 22 ? 12.770 49.340 10.884 1.00 47.62 279 PRO B CA 1
ATOM 1629 C C . PRO B 2 22 ? 12.064 48.757 12.099 1.00 43.57 279 PRO B C 1
ATOM 1630 O O . PRO B 2 22 ? 11.347 49.492 12.789 1.00 41.69 279 PRO B O 1
ATOM 1634 N N . LYS B 2 23 ? 12.216 47.468 12.377 1.00 41.91 280 LYS B N 1
ATOM 1635 C CA . LYS B 2 23 ? 11.382 46.859 13.395 1.00 37.96 280 LYS B CA 1
ATOM 1636 C C . LYS B 2 23 ? 11.783 47.304 14.799 1.00 37.85 280 LYS B C 1
ATOM 1637 O O . LYS B 2 23 ? 12.950 47.577 15.089 1.00 38.76 280 LYS B O 1
ATOM 1643 N N . SER B 2 24 ? 10.790 47.350 15.683 1.00 36.26 281 SER B N 1
ATOM 1644 C CA . SER B 2 24 ? 10.994 47.658 17.088 1.00 35.65 281 SER B CA 1
ATOM 1645 C C . SER B 2 24 ? 10.274 46.609 17.904 1.00 33.70 281 SER B C 1
ATOM 1646 O O . SER B 2 24 ? 9.281 46.048 17.449 1.00 32.94 281 SER B O 1
ATOM 1649 N N . PHE B 2 25 ? 10.770 46.378 19.113 1.00 33.01 282 PHE B N 1
ATOM 1650 C CA . PHE B 2 25 ? 10.238 45.292 19.946 1.00 31.25 282 PHE B CA 1
ATOM 1651 C C . PHE B 2 25 ? 10.198 45.704 21.407 1.00 30.76 282 PHE B C 1
ATOM 1652 O O . PHE B 2 25 ? 11.157 46.314 21.894 1.00 31.60 282 PHE B O 1
ATOM 1660 N N . HIS B 2 26 ? 9.122 45.328 22.130 1.00 29.48 283 HIS B N 1
ATOM 1661 C CA . HIS B 2 26 ? 9.177 45.434 23.588 1.00 28.90 283 HIS B CA 1
ATOM 1662 C C . HIS B 2 26 ? 10.325 44.574 24.104 1.00 28.75 283 HIS B C 1
ATOM 1663 O O . HIS B 2 26 ? 10.561 43.488 23.576 1.00 28.14 283 HIS B O 1
ATOM 1670 N N . PHE B 2 27 ? 11.005 45.031 25.169 1.00 28.94 284 PHE B N 1
ATOM 1671 C CA . PHE B 2 27 ? 12.097 44.245 25.752 1.00 28.81 284 PHE B CA 1
ATOM 1672 C C . PHE B 2 27 ? 11.659 42.820 26.086 1.00 27.36 284 PHE B C 1
ATOM 1673 O O . PHE B 2 27 ? 12.387 41.858 25.825 1.00 27.27 284 PHE B O 1
ATOM 1681 N N . LEU B 2 28 ? 10.452 42.660 26.629 1.00 26.30 285 LEU B N 1
ATOM 1682 C CA . LEU B 2 28 ? 9.999 41.336 27.035 1.00 25.01 285 LEU B CA 1
ATOM 1683 C C . LEU B 2 28 ? 9.503 40.497 25.867 1.00 24.54 285 LEU B C 1
ATOM 1684 O O . LEU B 2 28 ? 9.384 39.266 26.015 1.00 23.66 285 LEU B O 1
ATOM 1689 N N . CYS B 2 29 ? 9.223 41.108 24.721 1.00 25.19 286 CYS B N 1
ATOM 1690 C CA . CYS B 2 29 ? 8.749 40.348 23.560 1.00 24.88 286 CYS B CA 1
ATOM 1691 C C . CYS B 2 29 ? 9.877 39.718 22.770 1.00 29.22 286 CYS B C 1
ATOM 1692 O O . CYS B 2 29 ? 9.609 38.895 21.883 1.00 25.45 286 CYS B O 1
ATOM 1695 N N . LEU B 2 30 ? 11.116 40.045 23.103 1.00 26.28 287 LEU B N 1
ATOM 1696 C CA . LEU B 2 30 ? 12.270 39.492 22.427 1.00 27.01 287 LEU B CA 1
ATOM 1697 C C . LEU B 2 30 ? 12.533 38.081 22.944 1.00 26.13 287 LEU B C 1
ATOM 1698 O O . LEU B 2 30 ? 12.038 37.682 24.001 1.00 25.13 287 LEU B O 1
ATOM 1703 N N . ASP B 2 31 ? 13.380 37.345 22.219 1.00 26.72 288 ASP B N 1
ATOM 1704 C CA . ASP B 2 31 ? 13.705 35.967 22.589 1.00 26.05 288 ASP B CA 1
ATOM 1705 C C . ASP B 2 31 ? 15.192 35.824 22.374 1.00 28.03 288 ASP B C 1
ATOM 1706 O O . ASP B 2 31 ? 15.624 35.638 21.229 1.00 28.19 288 ASP B O 1
ATOM 1711 N N . PRO B 2 32 ? 16.002 35.901 23.444 1.00 27.91 289 PRO B N 1
ATOM 1712 C CA . PRO B 2 32 ? 15.521 36.047 24.814 1.00 30.11 289 PRO B CA 1
ATOM 1713 C C . PRO B 2 32 ? 15.151 37.486 25.158 1.00 29.07 289 PRO B C 1
ATOM 1714 O O . PRO B 2 32 ? 15.680 38.418 24.516 1.00 28.31 289 PRO B O 1
ATOM 1718 N N . PRO B 2 33 ? 14.291 37.638 26.155 1.00 26.08 290 PRO B N 1
ATOM 1719 C CA . PRO B 2 33 ? 13.973 38.968 26.669 1.00 27.99 290 PRO B CA 1
ATOM 1720 C C . PRO B 2 33 ? 15.242 39.710 27.063 1.00 29.70 290 PRO B C 1
ATOM 1721 O O . PRO B 2 33 ? 16.173 39.124 27.624 1.00 31.86 290 PRO B O 1
ATOM 1725 N N . ILE B 2 34 ? 15.269 41.005 26.741 1.00 28.64 291 ILE B N 1
ATOM 1726 C CA . ILE B 2 34 ? 16.386 41.900 27.013 1.00 30.09 291 ILE B CA 1
ATOM 1727 C C . ILE B 2 34 ? 16.042 42.683 28.276 1.00 29.92 291 ILE B C 1
ATOM 1728 O O . ILE B 2 34 ? 14.902 43.139 28.432 1.00 30.61 291 ILE B O 1
ATOM 1733 N N . ASP B 2 35 ? 16.992 42.759 29.202 1.00 30.58 292 ASP B N 1
ATOM 1734 C CA . ASP B 2 35 ? 16.797 43.494 30.465 1.00 30.61 292 ASP B CA 1
ATOM 1735 C C . ASP B 2 35 ? 17.037 44.987 30.257 1.00 31.90 292 ASP B C 1
ATOM 1736 O O . ASP B 2 35 ? 18.141 45.374 29.870 1.00 33.29 292 ASP B O 1
ATOM 1741 N N . PRO B 2 36 ? 16.055 45.856 30.528 1.00 31.62 293 PRO B N 1
ATOM 1742 C CA . PRO B 2 36 ? 16.279 47.299 30.304 1.00 32.98 293 PRO B CA 1
ATOM 1743 C C . PRO B 2 36 ? 17.294 47.925 31.252 1.00 34.15 293 PRO B C 1
ATOM 1744 O O . PRO B 2 36 ? 17.709 49.084 31.042 1.00 35.53 293 PRO B O 1
ATOM 1748 N N . ASN B 2 37 ? 17.704 47.207 32.284 1.00 33.76 294 ASN B N 1
ATOM 1749 C CA . ASN B 2 37 ? 18.722 47.649 33.208 1.00 34.91 294 ASN B CA 1
ATOM 1750 C C . ASN B 2 37 ? 20.094 47.203 32.750 1.00 36.01 294 ASN B C 1
ATOM 1751 O O . ASN B 2 37 ? 21.083 47.563 33.375 1.00 37.23 294 ASN B O 1
ATOM 1756 N N . ASN B 2 38 ? 20.155 46.460 31.648 1.00 35.71 295 ASN B N 1
ATOM 1757 C CA . ASN B 2 38 ? 21.421 45.950 31.107 1.00 38.31 295 ASN B CA 1
ATOM 1758 C C . ASN B 2 38 ? 21.337 45.951 29.577 1.00 37.81 295 ASN B C 1
ATOM 1759 O O . ASN B 2 38 ? 21.430 44.920 28.920 1.00 41.94 295 ASN B O 1
ATOM 1764 N N . LEU B 2 39 ? 21.105 47.120 28.991 1.00 37.86 296 LEU B N 1
ATOM 1765 C CA . LEU B 2 39 ? 20.874 47.184 27.551 1.00 38.71 296 LEU B CA 1
ATOM 1766 C C . LEU B 2 39 ? 22.196 46.973 26.813 1.00 41.59 296 LEU B C 1
ATOM 1767 O O . LEU B 2 39 ? 23.256 47.320 27.330 1.00 43.76 296 LEU B O 1
ATOM 1772 N N . PRO B 2 40 ? 22.158 46.372 25.624 1.00 40.55 297 PRO B N 1
ATOM 1773 C CA . PRO B 2 40 ? 23.393 46.228 24.832 1.00 46.99 297 PRO B CA 1
ATOM 1774 C C . PRO B 2 40 ? 24.030 47.585 24.534 1.00 49.97 297 PRO B C 1
ATOM 1775 O O . PRO B 2 40 ? 23.338 48.544 24.186 1.00 48.78 297 PRO B O 1
ATOM 1779 N N . LYS B 2 41 ? 25.373 47.674 24.653 1.00 44.99 298 LYS B N 1
ATOM 1780 C CA A LYS B 2 41 ? 26.016 48.972 24.465 0.59 50.40 298 LYS B CA 1
ATOM 1781 C CA B LYS B 2 41 ? 26.054 48.955 24.470 0.41 50.35 298 LYS B CA 1
ATOM 1782 C C . LYS B 2 41 ? 26.242 49.297 22.993 1.00 52.47 298 LYS B C 1
ATOM 1783 O O . LYS B 2 41 ? 26.158 50.469 22.606 1.00 62.15 298 LYS B O 1
ATOM 1794 N N . GLY B 2 42 ? 26.501 48.290 22.161 1.00 53.14 299 GLY B N 1
ATOM 1795 C CA . GLY B 2 42 ? 26.712 48.490 20.743 1.00 56.18 299 GLY B CA 1
ATOM 1796 C C . GLY B 2 42 ? 25.424 48.377 19.958 1.00 55.43 299 GLY B C 1
ATOM 1797 O O . GLY B 2 42 ? 24.321 48.449 20.508 1.00 48.15 299 GLY B O 1
ATOM 1798 N N . ASP B 2 43 ? 25.571 48.193 18.644 1.00 54.95 300 ASP B N 1
ATOM 1799 C CA . ASP B 2 43 ? 24.399 47.974 17.805 1.00 48.63 300 ASP B CA 1
ATOM 1800 C C . ASP B 2 43 ? 23.626 46.748 18.264 1.00 47.65 300 ASP B C 1
ATOM 1801 O O . ASP B 2 43 ? 24.154 45.854 18.933 1.00 47.56 300 ASP B O 1
ATOM 1806 N N . TRP B 2 44 ? 22.366 46.704 17.860 1.00 44.36 301 TRP B N 1
ATOM 1807 C CA . TRP B 2 44 ? 21.524 45.547 18.132 1.00 42.25 301 TRP B CA 1
ATOM 1808 C C . TRP B 2 44 ? 20.708 45.212 16.891 1.00 43.53 301 TRP B C 1
ATOM 1809 O O . TRP B 2 44 ? 20.193 46.107 16.219 1.00 42.59 301 TRP B O 1
ATOM 1820 N N . HIS B 2 45 ? 20.585 43.920 16.589 1.00 42.22 302 HIS B N 1
ATOM 1821 C CA . HIS B 2 45 ? 19.840 43.478 15.416 1.00 40.67 302 HIS B CA 1
ATOM 1822 C C . HIS B 2 45 ? 18.772 42.457 15.792 1.00 38.52 302 HIS B C 1
ATOM 1823 O O . HIS B 2 45 ? 18.994 41.582 16.645 1.00 37.52 302 HIS B O 1
ATOM 1830 N N . CYS B 2 46 ? 17.625 42.544 15.115 1.00 37.94 303 CYS B N 1
ATOM 1831 C CA . CYS B 2 46 ? 16.561 41.565 15.369 1.00 36.03 303 CYS B CA 1
ATOM 1832 C C . CYS B 2 46 ? 16.980 40.182 14.864 1.00 35.81 303 CYS B C 1
ATOM 1833 O O . CYS B 2 46 ? 17.963 40.037 14.119 1.00 37.22 303 CYS B O 1
ATOM 1836 N N . ASN B 2 47 ? 16.221 39.154 15.291 1.00 34.29 304 ASN B N 1
ATOM 1837 C CA . ASN B 2 47 ? 16.567 37.781 14.915 1.00 37.19 304 ASN B CA 1
ATOM 1838 C C . ASN B 2 47 ? 16.611 37.632 13.397 1.00 37.05 304 ASN B C 1
ATOM 1839 O O . ASN B 2 47 ? 17.522 36.987 12.860 1.00 39.13 304 ASN B O 1
ATOM 1844 N N . GLU B 2 48 ? 15.649 38.251 12.693 1.00 34.97 305 GLU B N 1
ATOM 1845 C CA . GLU B 2 48 ? 15.589 38.173 11.229 1.00 36.04 305 GLU B CA 1
ATOM 1846 C C . GLU B 2 48 ? 16.838 38.760 10.587 1.00 40.41 305 GLU B C 1
ATOM 1847 O O . GLU B 2 48 ? 17.437 38.143 9.695 1.00 45.16 305 GLU B O 1
ATOM 1853 N N . CYS B 2 49 ? 17.242 39.956 11.035 1.00 39.44 306 CYS B N 1
ATOM 1854 C CA . CYS B 2 49 ? 18.480 40.574 10.560 1.00 44.48 306 CYS B CA 1
ATOM 1855 C C . CYS B 2 49 ? 19.699 39.755 10.947 1.00 45.38 306 CYS B C 1
ATOM 1856 O O . CYS B 2 49 ? 20.628 39.597 10.147 1.00 49.58 306 CYS B O 1
ATOM 1859 N N . LYS B 2 50 ? 19.728 39.264 12.193 1.00 45.03 307 LYS B N 1
ATOM 1860 C CA . LYS B 2 50 ? 20.840 38.430 12.642 1.00 46.42 307 LYS B CA 1
ATOM 1861 C C . LYS B 2 50 ? 21.037 37.247 11.709 1.00 47.99 307 LYS B C 1
ATOM 1862 O O . LYS B 2 50 ? 22.175 36.882 11.384 1.00 50.62 307 LYS B O 1
ATOM 1866 N N . PHE B 2 51 ? 19.931 36.629 11.278 1.00 44.63 308 PHE B N 1
ATOM 1867 C CA . PHE B 2 51 ? 20.011 35.477 10.384 1.00 46.61 308 PHE B CA 1
ATOM 1868 C C . PHE B 2 51 ? 20.604 35.865 9.042 1.00 53.10 308 PHE B C 1
ATOM 1869 O O . PHE B 2 51 ? 21.481 35.172 8.521 1.00 56.45 308 PHE B O 1
ATOM 1877 N N . LYS B 2 52 ? 20.126 36.963 8.455 1.00 52.90 309 LYS B N 1
ATOM 1878 C CA . LYS B 2 52 ? 20.670 37.392 7.171 1.00 53.44 309 LYS B CA 1
ATOM 1879 C C . LYS B 2 52 ? 22.131 37.797 7.305 1.00 57.22 309 LYS B C 1
ATOM 1880 O O . LYS B 2 52 ? 22.936 37.551 6.398 1.00 58.61 309 LYS B O 1
ATOM 1886 N N . ILE B 2 53 ? 22.491 38.431 8.426 1.00 58.94 310 ILE B N 1
ATOM 1887 C CA . ILE B 2 53 ? 23.894 38.759 8.676 1.00 59.98 310 ILE B CA 1
ATOM 1888 C C . ILE B 2 53 ? 24.715 37.482 8.751 1.00 62.97 310 ILE B C 1
ATOM 1889 O O . ILE B 2 53 ? 25.827 37.402 8.208 1.00 64.74 310 ILE B O 1
ATOM 1894 N N . PHE B 2 54 ? 24.173 36.461 9.415 1.00 62.56 311 PHE B N 1
ATOM 1895 C CA . PHE B 2 54 ? 24.811 35.153 9.448 1.00 63.71 311 PHE B CA 1
ATOM 1896 C C . PHE B 2 54 ? 25.009 34.610 8.040 1.00 62.39 311 PHE B C 1
ATOM 1897 O O . PHE B 2 54 ? 26.137 34.316 7.626 1.00 63.96 311 PHE B O 1
ATOM 1905 N N . ILE B 2 55 ? 23.913 34.494 7.282 1.00 60.57 312 ILE B N 1
ATOM 1906 C CA . ILE B 2 55 ? 23.964 33.890 5.950 1.00 65.12 312 ILE B CA 1
ATOM 1907 C C . ILE B 2 55 ? 25.008 34.585 5.079 1.00 75.85 312 ILE B C 1
ATOM 1908 O O . ILE B 2 55 ? 25.866 33.935 4.467 1.00 82.32 312 ILE B O 1
ATOM 1913 N N . ASN B 2 56 ? 24.963 35.920 5.025 1.00 68.93 313 ASN B N 1
ATOM 1914 C CA . ASN B 2 56 ? 25.828 36.654 4.102 1.00 74.05 313 ASN B CA 1
ATOM 1915 C C . ASN B 2 56 ? 27.302 36.393 4.379 1.00 75.90 313 ASN B C 1
ATOM 1916 O O . ASN B 2 56 ? 28.107 36.293 3.444 1.00 78.46 313 ASN B O 1
ATOM 1921 N N . ASN B 2 57 ? 27.658 36.344 5.659 1.00 76.09 314 ASN B N 1
ATOM 1922 C CA . ASN B 2 57 ? 29.039 36.116 6.064 1.00 76.26 314 ASN B CA 1
ATOM 1923 C C . ASN B 2 57 ? 29.368 34.639 6.084 1.00 78.57 314 ASN B C 1
ATOM 1924 O O . ASN B 2 57 ? 30.320 34.218 6.738 1.00 80.82 314 ASN B O 1
ATOM 1929 N N . SER B 2 58 ? 28.570 33.845 5.385 1.00 78.52 315 SER B N 1
ATOM 1930 C CA . SER B 2 58 ? 28.809 32.414 5.332 1.00 77.85 315 SER B CA 1
ATOM 1931 C C . SER B 2 58 ? 29.452 32.055 4.005 1.00 78.80 315 SER B C 1
ATOM 1932 O O . SER B 2 58 ? 29.151 32.655 2.976 1.00 80.14 315 SER B O 1
ATOM 1934 N N . MET B 2 59 ? 30.341 31.071 4.033 1.00 79.22 316 MET B N 1
ATOM 1935 C CA . MET B 2 59 ? 31.006 30.633 2.819 1.00 78.61 316 MET B CA 1
ATOM 1936 C C . MET B 2 59 ? 30.016 29.880 1.939 1.00 75.86 316 MET B C 1
ATOM 1937 O O . MET B 2 59 ? 30.077 29.955 0.717 1.00 75.15 316 MET B O 1
ATOM 1939 N N . ALA B 2 60 ? 29.096 29.162 2.575 1.00 74.75 317 ALA B N 1
ATOM 1940 C CA . ALA B 2 60 ? 28.089 28.388 1.862 1.00 72.99 317 ALA B CA 1
ATOM 1941 C C . ALA B 2 60 ? 26.828 29.195 1.565 1.00 73.30 317 ALA B C 1
ATOM 1942 O O . ALA B 2 60 ? 26.636 30.284 2.097 1.00 75.49 317 ALA B O 1
ATOM 1944 N N . THR B 2 61 ? 25.971 28.651 0.710 1.00 70.93 318 THR B N 1
ATOM 1945 C CA . THR B 2 61 ? 24.726 29.316 0.341 1.00 69.48 318 THR B CA 1
ATOM 1946 C C . THR B 2 61 ? 23.576 28.910 1.256 1.00 67.44 318 THR B C 1
ATOM 1947 O O . THR B 2 61 ? 23.615 27.855 1.884 1.00 65.23 318 THR B O 1
ATOM 1951 N N . LEU B 2 62 ? 22.545 29.743 1.323 1.00 67.99 319 LEU B N 1
ATOM 1952 C CA . LEU B 2 62 ? 21.403 29.420 2.170 1.00 65.60 319 LEU B CA 1
ATOM 1953 C C . LEU B 2 62 ? 20.788 28.074 1.793 1.00 67.13 319 LEU B C 1
ATOM 1954 O O . LEU B 2 62 ? 20.282 27.352 2.661 1.00 62.93 319 LEU B O 1
ATOM 1959 N N . LYS B 2 63 ? 20.827 27.714 0.510 1.00 69.84 320 LYS B N 1
ATOM 1960 C CA . LYS B 2 63 ? 20.339 26.402 0.101 1.00 65.07 320 LYS B CA 1
ATOM 1961 C C . LYS B 2 63 ? 21.225 25.293 0.657 1.00 63.68 320 LYS B C 1
ATOM 1962 O O . LYS B 2 63 ? 20.722 24.262 1.125 1.00 60.86 320 LYS B O 1
ATOM 1964 N N . LYS B 2 64 ? 22.545 25.501 0.639 1.00 64.52 321 LYS B N 1
ATOM 1965 C CA . LYS B 2 64 ? 23.461 24.493 1.166 1.00 64.03 321 LYS B CA 1
ATOM 1966 C C . LYS B 2 64 ? 23.389 24.428 2.684 1.00 61.05 321 LYS B C 1
ATOM 1967 O O . LYS B 2 64 ? 23.377 23.331 3.259 1.00 58.82 321 LYS B O 1
ATOM 1970 N N . ILE B 2 65 ? 23.356 25.595 3.344 1.00 61.87 322 ILE B N 1
ATOM 1971 C CA . ILE B 2 65 ? 23.176 25.658 4.795 1.00 60.23 322 ILE B CA 1
ATOM 1972 C C . ILE B 2 65 ? 21.957 24.835 5.205 1.00 55.53 322 ILE B C 1
ATOM 1973 O O . ILE B 2 65 ? 22.014 23.994 6.113 1.00 49.30 322 ILE B O 1
ATOM 1978 N N . GLU B 2 66 ? 20.844 25.053 4.509 1.00 50.58 323 GLU B N 1
ATOM 1979 C CA . GLU B 2 66 ? 19.622 24.319 4.800 1.00 53.06 323 GLU B CA 1
ATOM 1980 C C . GLU B 2 66 ? 19.814 22.826 4.570 1.00 52.46 323 GLU B C 1
ATOM 1981 O O . GLU B 2 66 ? 19.319 21.997 5.349 1.00 48.20 323 GLU B O 1
ATOM 1987 N N . SER B 2 67 ? 20.540 22.473 3.504 1.00 53.70 324 SER B N 1
ATOM 1988 C CA . SER B 2 67 ? 20.748 21.074 3.148 1.00 53.22 324 SER B CA 1
ATOM 1989 C C . SER B 2 67 ? 21.522 20.329 4.225 1.00 51.71 324 SER B C 1
ATOM 1990 O O . SER B 2 67 ? 21.144 19.214 4.605 1.00 56.09 324 SER B O 1
ATOM 1993 N N . ASN B 2 68 ? 22.599 20.933 4.737 1.00 50.21 325 ASN B N 1
ATOM 1994 C CA . ASN B 2 68 ? 23.409 20.258 5.748 1.00 53.34 325 ASN B CA 1
ATOM 1995 C C . ASN B 2 68 ? 22.653 20.095 7.052 1.00 48.90 325 ASN B C 1
ATOM 1996 O O . ASN B 2 68 ? 22.837 19.097 7.754 1.00 50.75 325 ASN B O 1
ATOM 2001 N N . PHE B 2 69 ? 21.823 21.080 7.406 1.00 49.16 326 PHE B N 1
ATOM 2002 C CA . PHE B 2 69 ? 20.987 20.976 8.602 1.00 45.74 326 PHE B CA 1
ATOM 2003 C C . PHE B 2 69 ? 20.056 19.779 8.516 1.00 45.58 326 PHE B C 1
ATOM 2004 O O . PHE B 2 69 ? 19.946 18.995 9.464 1.00 47.92 326 PHE B O 1
ATOM 2012 N N . ILE B 2 70 ? 19.374 19.627 7.380 1.00 45.20 327 ILE B N 1
ATOM 2013 C CA . ILE B 2 70 ? 18.458 18.504 7.209 1.00 45.74 327 ILE B CA 1
ATOM 2014 C C . ILE B 2 70 ? 19.202 17.184 7.352 1.00 49.35 327 ILE B C 1
ATOM 2015 O O . ILE B 2 70 ? 18.751 16.276 8.062 1.00 48.59 327 ILE B O 1
ATOM 2020 N N . LYS B 2 71 ? 20.375 17.070 6.707 1.00 45.62 328 LYS B N 1
ATOM 2021 C CA . LYS B 2 71 ? 21.205 15.882 6.899 1.00 46.47 328 LYS B CA 1
ATOM 2022 C C . LYS B 2 71 ? 21.528 15.696 8.378 1.00 47.03 328 LYS B C 1
ATOM 2023 O O . LYS B 2 71 ? 21.397 14.595 8.923 1.00 54.50 328 LYS B O 1
ATOM 2025 N N . GLN B 2 72 ? 21.910 16.781 9.051 1.00 44.02 329 GLN B N 1
ATOM 2026 C CA . GLN B 2 72 ? 22.273 16.712 10.460 1.00 49.49 329 GLN B CA 1
ATOM 2027 C C . GLN B 2 72 ? 21.099 16.309 11.342 1.00 52.98 329 GLN B C 1
ATOM 2028 O O . GLN B 2 72 ? 21.310 15.847 12.467 1.00 56.96 329 GLN B O 1
ATOM 2030 N N . ASN B 2 73 ? 19.871 16.485 10.871 1.00 51.17 330 ASN B N 1
ATOM 2031 C CA . ASN B 2 73 ? 18.692 16.240 11.694 1.00 45.06 330 ASN B CA 1
ATOM 2032 C C . ASN B 2 73 ? 17.842 15.099 11.136 1.00 44.40 330 ASN B C 1
ATOM 2033 O O . ASN B 2 73 ? 16.617 15.095 11.277 1.00 43.08 330 ASN B O 1
ATOM 2038 N N . ASN B 2 74 ? 18.484 14.104 10.521 1.00 45.11 331 ASN B N 1
ATOM 2039 C CA . ASN B 2 74 ? 17.751 13.004 9.905 1.00 45.29 331 ASN B CA 1
ATOM 2040 C C . ASN B 2 74 ? 16.965 12.183 10.918 1.00 42.17 331 ASN B C 1
ATOM 2041 O O . ASN B 2 74 ? 15.945 11.582 10.561 1.00 47.82 331 ASN B O 1
ATOM 2046 N N . ASN B 2 75 ? 17.394 12.161 12.175 1.00 42.20 332 ASN B N 1
ATOM 2047 C CA . ASN B 2 75 ? 16.638 11.459 13.200 1.00 40.32 332 ASN B CA 1
ATOM 2048 C C . ASN B 2 75 ? 15.267 12.081 13.437 1.00 41.31 332 ASN B C 1
ATOM 2049 O O . ASN B 2 75 ? 14.404 11.427 14.035 1.00 43.07 332 ASN B O 1
ATOM 2054 N N . VAL B 2 76 ? 15.062 13.330 13.015 1.00 43.26 333 VAL B N 1
ATOM 2055 C CA . VAL B 2 76 ? 13.777 14.011 13.187 1.00 38.24 333 VAL B CA 1
ATOM 2056 C C . VAL B 2 76 ? 13.391 14.612 11.844 1.00 38.07 333 VAL B C 1
ATOM 2057 O O . VAL B 2 76 ? 12.848 15.722 11.783 1.00 37.26 333 VAL B O 1
ATOM 2061 N N . LYS B 2 77 ? 13.601 13.839 10.776 1.00 35.12 334 LYS B N 1
ATOM 2062 C CA . LYS B 2 77 ? 13.536 14.361 9.415 1.00 34.68 334 LYS B CA 1
ATOM 2063 C C . LYS B 2 77 ? 12.241 15.113 9.114 1.00 38.28 334 LYS B C 1
ATOM 2064 O O . LYS B 2 77 ? 12.273 16.170 8.470 1.00 36.58 334 LYS B O 1
ATOM 2068 N N . ILE B 2 78 ? 11.092 14.596 9.568 1.00 35.81 335 ILE B N 1
ATOM 2069 C CA . ILE B 2 78 ? 9.819 15.217 9.216 1.00 34.64 335 ILE B CA 1
ATOM 2070 C C . ILE B 2 78 ? 9.712 16.634 9.766 1.00 32.56 335 ILE B C 1
ATOM 2071 O O . ILE B 2 78 ? 8.975 17.461 9.215 1.00 31.98 335 ILE B O 1
ATOM 2076 N N . PHE B 2 79 ? 10.443 16.940 10.828 1.00 30.21 336 PHE B N 1
ATOM 2077 C CA . PHE B 2 79 ? 10.442 18.283 11.405 1.00 29.83 336 PHE B CA 1
ATOM 2078 C C . PHE B 2 79 ? 11.650 19.129 10.991 1.00 30.06 336 PHE B C 1
ATOM 2079 O O . PHE B 2 79 ? 11.760 20.282 11.437 1.00 30.09 336 PHE B O 1
ATOM 2087 N N . ALA B 2 80 ? 12.549 18.606 10.145 1.00 31.19 337 ALA B N 1
ATOM 2088 C CA . ALA B 2 80 ? 13.817 19.292 9.939 1.00 30.02 337 ALA B CA 1
ATOM 2089 C C . ALA B 2 80 ? 13.630 20.653 9.271 1.00 32.49 337 ALA B C 1
ATOM 2090 O O . ALA B 2 80 ? 14.267 21.635 9.667 1.00 32.81 337 ALA B O 1
ATOM 2092 N N . LYS B 2 81 ? 12.738 20.751 8.285 1.00 32.00 338 LYS B N 1
ATOM 2093 C CA . LYS B 2 81 ? 12.522 22.047 7.643 1.00 32.37 338 LYS B CA 1
ATOM 2094 C C . LYS B 2 81 ? 11.854 23.030 8.595 1.00 32.84 338 LYS B C 1
ATOM 2095 O O . LYS B 2 81 ? 12.187 24.226 8.616 1.00 30.61 338 LYS B O 1
ATOM 2101 N N . LEU B 2 82 ? 10.904 22.546 9.387 1.00 30.00 339 LEU B N 1
ATOM 2102 C CA . LEU B 2 82 ? 10.277 23.412 10.382 1.00 27.66 339 LEU B CA 1
ATOM 2103 C C . LEU B 2 82 ? 11.315 23.938 11.366 1.00 29.33 339 LEU B C 1
ATOM 2104 O O . LEU B 2 82 ? 11.328 25.132 11.697 1.00 27.28 339 LEU B O 1
ATOM 2109 N N . LEU B 2 83 ? 12.207 23.050 11.832 1.00 28.91 340 LEU B N 1
ATOM 2110 C CA . LEU B 2 83 ? 13.242 23.445 12.785 1.00 28.65 340 LEU B CA 1
ATOM 2111 C C . LEU B 2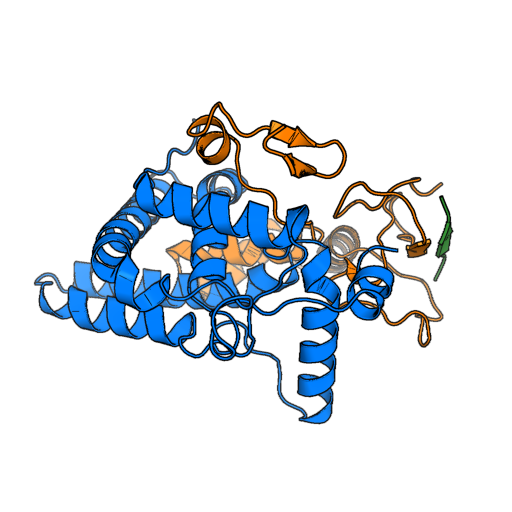 83 ? 14.193 24.464 12.174 1.00 30.78 340 LEU B C 1
ATOM 2112 O O . LEU B 2 83 ? 14.562 25.446 12.825 1.00 33.32 340 LEU B O 1
ATOM 2117 N N . PHE B 2 84 ? 14.595 24.248 10.923 1.00 33.94 341 PHE B N 1
ATOM 2118 C CA . PHE B 2 84 ? 15.540 25.172 10.298 1.00 32.39 341 PHE B CA 1
ATOM 2119 C C . PHE B 2 84 ? 14.951 26.572 10.155 1.00 38.44 341 PHE B C 1
ATOM 2120 O O . PHE B 2 84 ? 15.672 27.571 10.299 1.00 38.22 341 PHE B O 1
ATOM 2128 N N . ASN B 2 85 ? 13.643 26.673 9.888 1.00 32.45 342 ASN B N 1
ATOM 2129 C CA . ASN B 2 85 ? 13.040 27.981 9.644 1.00 35.87 342 ASN B CA 1
ATOM 2130 C C . ASN B 2 85 ? 12.984 28.856 10.881 1.00 37.89 342 ASN B C 1
ATOM 2131 O O . ASN B 2 85 ? 12.868 30.077 10.736 1.00 35.01 342 ASN B O 1
ATOM 2136 N N . ILE B 2 86 ? 13.039 28.273 12.087 1.00 31.03 343 ILE B N 1
ATOM 2137 C CA . ILE B 2 86 ? 12.801 29.062 13.297 1.00 31.89 343 ILE B CA 1
ATOM 2138 C C . ILE B 2 86 ? 13.705 30.281 13.351 1.00 39.04 343 ILE B C 1
ATOM 2139 O O . ILE B 2 86 ? 13.247 31.394 13.624 1.00 40.95 343 ILE B O 1
ATOM 2144 N N . ASP B 2 87 ? 15.004 30.089 13.104 1.00 36.33 344 ASP B N 1
ATOM 2145 C CA . ASP B 2 87 ? 15.954 31.174 13.345 1.00 42.75 344 ASP B CA 1
ATOM 2146 C C . ASP B 2 87 ? 15.866 32.287 12.318 1.00 40.28 344 ASP B C 1
ATOM 2147 O O . ASP B 2 87 ? 16.463 33.347 12.535 1.00 43.06 344 ASP B O 1
ATOM 2152 N N . SER B 2 88 ? 15.147 32.090 11.222 1.00 40.57 345 SER B N 1
ATOM 2153 C CA . SER B 2 88 ? 15.012 33.178 10.263 1.00 43.63 345 SER B CA 1
ATOM 2154 C C . SER B 2 88 ? 13.805 34.066 10.544 1.00 42.62 345 SER B C 1
ATOM 2155 O O . SER B 2 88 ? 13.594 35.034 9.807 1.00 44.63 345 SER B O 1
ATOM 2158 N N . HIS B 2 89 ? 13.022 33.776 11.581 1.00 35.89 346 HIS B N 1
ATOM 2159 C CA . HIS B 2 89 ? 11.793 34.513 11.862 1.00 36.35 346 HIS B CA 1
ATOM 2160 C C . HIS B 2 89 ? 11.865 35.174 13.232 1.00 37.59 346 HIS B C 1
ATOM 2161 O O . HIS B 2 89 ? 12.259 34.541 14.219 1.00 39.12 346 HIS B O 1
ATOM 2168 N N . ASN B 2 90 ? 11.448 36.437 13.293 1.00 31.04 347 ASN B N 1
ATOM 2169 C CA . ASN B 2 90 ? 11.408 37.151 14.556 1.00 29.51 347 ASN B CA 1
ATOM 2170 C C . ASN B 2 90 ? 10.370 36.551 15.504 1.00 30.09 347 ASN B C 1
ATOM 2171 O O . ASN B 2 90 ? 9.399 35.931 15.064 1.00 28.56 347 ASN B O 1
ATOM 2176 N N . PRO B 2 91 ? 10.518 36.784 16.806 1.00 27.19 348 PRO B N 1
ATOM 2177 C CA . PRO B 2 91 ? 9.495 36.301 17.749 1.00 25.70 348 PRO B CA 1
ATOM 2178 C C . PRO B 2 91 ? 8.198 37.049 17.544 1.00 25.81 348 PRO B C 1
ATOM 2179 O O . PRO B 2 91 ? 8.169 38.188 17.066 1.00 26.52 348 PRO B O 1
ATOM 2183 N N . LYS B 2 92 ? 7.096 36.381 17.885 1.00 24.60 349 LYS B N 1
ATOM 2184 C CA . LYS B 2 92 ? 5.790 36.996 17.796 1.00 24.20 349 LYS B CA 1
ATOM 2185 C C . LYS B 2 92 ? 4.935 36.510 18.948 1.00 22.93 349 LYS B C 1
ATOM 2186 O O . LYS B 2 92 ? 5.214 35.474 19.571 1.00 24.08 349 LYS B O 1
ATOM 2192 N N . GLN B 2 93 ? 3.893 37.263 19.228 1.00 22.87 350 GLN B N 1
ATOM 2193 C CA . GLN B 2 93 ? 2.907 36.832 20.219 1.00 21.80 350 GLN B CA 1
ATOM 2194 C C . GLN B 2 93 ? 2.070 35.670 19.683 1.00 21.64 350 GLN B C 1
ATOM 2195 O O . GLN B 2 93 ? 1.662 35.664 18.517 1.00 22.39 350 GLN B O 1
ATOM 2201 N N . PHE B 2 94 ? 1.784 34.677 20.549 1.00 20.13 351 PHE B N 1
ATOM 2202 C CA . PHE B 2 94 ? 0.853 33.641 20.130 1.00 19.58 351 PHE B CA 1
ATOM 2203 C C . PHE B 2 94 ? -0.535 34.224 19.880 1.00 20.87 351 PHE B C 1
ATOM 2204 O O . PHE B 2 94 ? -1.003 35.065 20.638 1.00 21.44 351 PHE B O 1
ATOM 2212 N N . GLN B 2 95 ? -1.206 33.743 18.812 1.00 19.98 352 GLN B N 1
ATOM 2213 C CA . GLN B 2 95 ? -2.603 34.075 18.528 1.00 20.23 352 GLN B CA 1
ATOM 2214 C C . GLN B 2 95 ? -3.269 32.816 18.005 1.00 21.13 352 GLN B C 1
ATOM 2215 O O . GLN B 2 95 ? -2.688 32.137 17.145 1.00 20.74 352 GLN B O 1
ATOM 2221 N N . LEU B 2 96 ? -4.500 32.509 18.483 1.00 19.77 353 LEU B N 1
ATOM 2222 C CA . LEU B 2 96 ? -5.198 31.341 17.921 1.00 20.14 353 LEU B CA 1
ATOM 2223 C C . LEU B 2 96 ? -5.586 31.599 16.474 1.00 20.15 353 LEU B C 1
ATOM 2224 O O . LEU B 2 96 ? -6.004 32.711 16.120 1.00 24.05 353 LEU B O 1
ATOM 2229 N N . PRO B 2 97 ? -5.422 30.614 15.606 1.00 21.13 354 PRO B N 1
ATOM 2230 C CA . PRO B 2 97 ? -5.826 30.780 14.212 1.00 21.49 354 PRO B CA 1
ATOM 2231 C C . PRO B 2 97 ? -7.335 30.925 14.083 1.00 23.52 354 PRO B C 1
ATOM 2232 O O . PRO B 2 97 ? -8.111 30.528 14.951 1.00 24.17 354 PRO B O 1
ATOM 2236 N N . ASN B 2 98 ? -7.730 31.521 12.959 1.00 25.30 355 ASN B N 1
ATOM 2237 C CA . ASN B 2 98 ? -9.148 31.742 12.708 1.00 27.53 355 ASN B CA 1
ATOM 2238 C C . ASN B 2 98 ? -9.936 30.443 12.613 1.00 26.59 355 ASN B C 1
ATOM 2239 O O . ASN B 2 98 ? -11.106 30.424 12.984 1.00 26.53 355 ASN B O 1
ATOM 2244 N N . TYR B 2 99 ? -9.339 29.331 12.179 1.00 24.41 356 TYR B N 1
ATOM 2245 C CA . TYR B 2 99 ? -10.178 28.134 12.074 1.00 25.67 356 TYR B CA 1
ATOM 2246 C C . TYR B 2 99 ? -10.574 27.615 13.441 1.00 24.55 356 TYR B C 1
ATOM 2247 O O . TYR B 2 99 ? -11.513 26.821 13.546 1.00 29.86 356 TYR B O 1
ATOM 2256 N N . ILE B 2 100 ? -9.877 28.026 14.496 1.00 22.88 357 ILE B N 1
ATOM 2257 C CA . ILE B 2 100 ? -10.320 27.716 15.850 1.00 23.10 357 ILE B CA 1
ATOM 2258 C C . ILE B 2 100 ? -11.314 28.745 16.331 1.00 23.82 357 ILE B C 1
ATOM 2259 O O . ILE B 2 100 ? -12.403 28.391 16.800 1.00 25.91 357 ILE B O 1
ATOM 2264 N N . LYS B 2 101 ? -10.957 30.023 16.207 1.00 23.00 358 LYS B N 1
ATOM 2265 C CA . LYS B 2 101 ? -11.835 31.078 16.724 1.00 26.02 358 LYS B CA 1
ATOM 2266 C C . LYS B 2 101 ? -13.212 31.038 16.086 1.00 31.85 358 LYS B C 1
ATOM 2267 O O . LYS B 2 101 ? -14.219 31.302 16.760 1.00 30.92 358 LYS B O 1
ATOM 2273 N N . GLU B 2 102 ? -13.288 30.704 14.792 1.00 25.53 359 GLU B N 1
ATOM 2274 C CA . GLU B 2 102 ? -14.567 30.814 14.091 1.00 28.26 359 GLU B CA 1
ATOM 2275 C C . GLU B 2 102 ? -15.571 29.760 14.537 1.00 28.00 359 GLU B C 1
ATOM 2276 O O . GLU B 2 102 ? -16.783 29.916 14.264 1.00 30.04 359 GLU B O 1
ATOM 2282 N N . THR B 2 103 ? -15.097 28.719 15.214 1.00 26.98 360 THR B N 1
ATOM 2283 C CA . THR B 2 103 ? -15.944 27.678 15.767 1.00 29.15 360 THR B CA 1
ATOM 2284 C C . THR B 2 103 ? -16.805 28.207 16.910 1.00 32.68 360 THR B C 1
ATOM 2285 O O . THR B 2 103 ? -17.789 27.557 17.282 1.00 31.45 360 THR B O 1
ATOM 2289 N N . PHE B 2 104 ? -16.503 29.404 17.423 1.00 28.98 361 PHE B N 1
ATOM 2290 C CA . PHE B 2 104 ? -17.154 29.953 18.614 1.00 27.74 361 PHE B CA 1
ATOM 2291 C C . PHE B 2 104 ? -17.702 31.335 18.306 1.00 27.55 361 PHE B C 1
ATOM 2292 O O . PHE B 2 104 ? -17.071 32.356 18.605 1.00 32.09 361 PHE B O 1
ATOM 2300 N N . PRO B 2 105 ? -18.896 31.399 17.702 1.00 31.51 362 PRO B N 1
ATOM 2301 C CA . PRO B 2 105 ? -19.428 32.683 17.200 1.00 29.77 362 PRO B CA 1
ATOM 2302 C C . PRO B 2 105 ? -19.791 33.688 18.280 1.00 29.98 362 PRO B C 1
ATOM 2303 O O . PRO B 2 105 ? -19.952 34.875 17.962 1.00 33.94 362 PRO B O 1
ATOM 2307 N N . ALA B 2 106 ? -19.948 33.264 19.533 1.00 30.24 363 ALA B N 1
ATOM 2308 C CA . ALA B 2 106 ? -20.258 34.214 20.588 1.00 33.98 363 ALA B CA 1
ATOM 2309 C C . ALA B 2 106 ? -19.026 34.934 21.088 1.00 32.31 363 ALA B C 1
ATOM 2310 O O . ALA B 2 106 ? -19.168 35.901 21.851 1.00 35.40 363 ALA B O 1
ATOM 2312 N N . VAL B 2 107 ? -17.830 34.487 20.673 1.00 29.58 364 VAL B N 1
ATOM 2313 C CA . VAL B 2 107 ? -16.561 35.051 21.128 1.00 28.15 364 VAL B CA 1
ATOM 2314 C C . VAL B 2 107 ? -16.031 35.994 20.059 1.00 29.15 364 VAL B C 1
ATOM 2315 O O . VAL B 2 107 ? -16.083 35.683 18.863 1.00 31.43 364 VAL B O 1
ATOM 2319 N N . LYS B 2 108 ? -15.552 37.163 20.496 1.00 32.54 365 LYS B N 1
ATOM 2320 C CA . LYS B 2 108 ? -14.972 38.187 19.646 1.00 32.69 365 LYS B CA 1
ATOM 2321 C C . LYS B 2 108 ? -13.505 38.382 20.025 1.00 29.30 365 LYS B C 1
ATOM 2322 O O . LYS B 2 108 ? -13.074 38.013 21.117 1.00 27.74 365 LYS B O 1
ATOM 2326 N N . THR B 2 109 ? -12.738 38.963 19.118 1.00 28.26 366 THR B N 1
ATOM 2327 C CA . THR B 2 109 ? -11.366 39.365 19.384 1.00 27.90 366 THR B CA 1
ATOM 2328 C C . THR B 2 109 ? -11.359 40.881 19.549 1.00 29.83 366 THR B C 1
ATOM 2329 O O . THR B 2 109 ? -11.805 41.599 18.648 1.00 33.31 366 THR B O 1
ATOM 2333 N N . GLY B 2 110 ? -10.883 41.358 20.703 1.00 30.93 367 GLY B N 1
ATOM 2334 C CA . GLY B 2 110 ? -10.788 42.793 20.936 1.00 32.84 367 GLY B CA 1
ATOM 2335 C C . GLY B 2 110 ? -9.576 43.421 20.266 1.00 32.85 367 GLY B C 1
ATOM 2336 O O . GLY B 2 110 ? -8.780 42.767 19.600 1.00 32.61 367 GLY B O 1
ATOM 2337 N N . SER B 2 111 ? -9.417 44.738 20.481 1.00 33.42 368 SER B N 1
ATOM 2338 C CA . SER B 2 111 ? -8.422 45.485 19.710 1.00 39.33 368 SER B CA 1
ATOM 2339 C C . SER B 2 111 ? -6.967 45.107 20.002 1.00 35.42 368 SER B C 1
ATOM 2340 O O . SER B 2 111 ? -6.107 45.400 19.160 1.00 40.88 368 SER B O 1
ATOM 2343 N N . ARG B 2 112 ? -6.653 44.514 21.161 1.00 33.69 369 ARG B N 1
ATOM 2344 C CA . ARG B 2 112 ? -5.318 44.007 21.444 1.00 32.62 369 ARG B CA 1
ATOM 2345 C C . ARG B 2 112 ? -5.244 42.486 21.336 1.00 31.44 369 ARG B C 1
ATOM 2346 O O . ARG B 2 112 ? -4.372 41.878 21.953 1.00 32.63 369 ARG B O 1
ATOM 2350 N N . GLY B 2 113 ? -6.146 41.862 20.581 1.00 30.22 370 GLY B N 1
ATOM 2351 C CA . GLY B 2 113 ? -6.153 40.415 20.515 1.00 28.46 370 GLY B CA 1
ATOM 2352 C C . GLY B 2 113 ? -6.869 39.717 21.647 1.00 27.83 370 GLY B C 1
ATOM 2353 O O . GLY B 2 113 ? -6.896 38.473 21.660 1.00 24.65 370 GLY B O 1
ATOM 2354 N N . GLN B 2 114 ? -7.440 40.455 22.598 1.00 28.83 371 GLN B N 1
ATOM 2355 C CA . GLN B 2 114 ? -7.997 39.807 23.780 1.00 26.50 371 GLN B CA 1
ATOM 2356 C C . GLN B 2 114 ? -9.328 39.125 23.475 1.00 22.45 371 GLN B C 1
ATOM 2357 O O . GLN B 2 114 ? -10.125 39.572 22.635 1.00 26.40 371 GLN B O 1
ATOM 2363 N N . TYR B 2 115 ? -9.527 38.004 24.167 1.00 21.78 372 TYR B N 1
ATOM 2364 C CA . TYR B 2 115 ? -10.821 37.340 24.226 1.00 24.05 372 TYR B CA 1
ATOM 2365 C C . TYR B 2 115 ? -11.888 38.296 24.744 1.00 27.47 372 TYR B C 1
ATOM 2366 O O . TYR B 2 115 ? -11.723 38.941 25.790 1.00 24.20 372 TYR B O 1
ATOM 2375 N N . SER B 2 116 ? -13.018 38.327 24.056 1.00 24.60 373 SER B N 1
ATOM 2376 C CA . SER B 2 116 ? -14.115 39.139 24.530 1.00 25.91 373 SER B CA 1
ATOM 2377 C C . SER B 2 116 ? -15.390 38.337 24.338 1.00 33.37 373 SER B C 1
ATOM 2378 O O . SER B 2 116 ? -15.547 37.672 23.314 1.00 33.67 373 SER B O 1
ATOM 2381 N N . ASP B 2 117 ? -16.246 38.317 25.344 1.00 32.50 374 ASP B N 1
ATOM 2382 C CA . ASP B 2 117 ? -17.570 37.719 25.147 1.00 33.82 374 ASP B CA 1
ATOM 2383 C C . ASP B 2 117 ? -18.644 38.716 25.535 1.00 43.83 374 ASP B C 1
ATOM 2384 O O . ASP B 2 117 ? -19.650 38.367 26.164 1.00 41.44 374 ASP B O 1
ATOM 2389 N N . GLU B 2 118 ? -18.426 39.975 25.134 1.00 39.88 375 GLU B N 1
ATOM 2390 C CA . GLU B 2 118 ? -19.405 41.069 25.234 1.00 48.23 375 GLU B CA 1
ATOM 2391 C C . GLU B 2 118 ? -19.774 41.345 26.687 1.00 53.42 375 GLU B C 1
ATOM 2392 O O . GLU B 2 118 ? -18.923 41.729 27.488 1.00 54.83 375 GLU B O 1
ATOM 2395 N N . ALA C 3 1 ? 22.915 50.489 21.485 1.00 65.96 1 ALA C N 1
ATOM 2396 C CA . ALA C 3 1 ? 21.591 50.119 20.986 1.00 66.02 1 ALA C CA 1
ATOM 2397 C C . ALA C 3 1 ? 20.648 51.312 21.099 1.00 66.13 1 ALA C C 1
ATOM 2398 O O . ALA C 3 1 ? 20.824 52.164 21.974 1.00 66.18 1 ALA C O 1
ATOM 2400 N N . ARG C 3 2 ? 19.659 51.381 20.213 1.00 66.17 2 ARG C N 1
ATOM 2401 C CA . ARG C 3 2 ? 18.693 52.471 20.197 1.00 66.28 2 ARG C CA 1
ATOM 2402 C C . ARG C 3 2 ? 17.355 52.013 20.762 1.00 66.37 2 ARG C C 1
ATOM 2403 O O . ARG C 3 2 ? 16.938 50.867 20.561 1.00 66.35 2 ARG C O 1
ATOM 2411 N N . THR C 3 3 ? 16.688 52.919 21.465 1.00 66.47 3 THR C N 1
ATOM 2412 C CA . THR C 3 3 ? 15.350 52.684 21.985 1.00 66.57 3 THR C CA 1
ATOM 2413 C C . THR C 3 3 ? 14.385 53.692 21.369 1.00 66.66 3 THR C C 1
ATOM 2414 O O . THR C 3 3 ? 14.781 54.646 20.688 1.00 66.65 3 THR C O 1
ATOM 2418 N N . LYS C 3 4 ? 13.101 53.471 21.621 1.00 66.75 4 LYS C N 1
ATOM 2419 C CA . LYS C 3 4 ? 12.048 54.312 21.072 1.00 66.84 4 LYS C CA 1
ATOM 2420 C C . LYS C 3 4 ? 10.819 54.135 21.950 1.00 66.95 4 LYS C C 1
ATOM 2421 O O . LYS C 3 4 ? 10.576 53.038 22.460 1.00 66.94 4 LYS C O 1
ATOM 2427 N N . GLN C 3 5 ? 10.071 55.216 22.146 1.00 67.06 5 GLN C N 1
ATOM 2428 C CA . GLN C 3 5 ? 8.815 55.173 22.882 1.00 67.17 5 GLN C CA 1
ATOM 2429 C C . GLN C 3 5 ? 7.696 55.708 21.999 1.00 67.25 5 GLN C C 1
ATOM 2430 O O . GLN C 3 5 ? 7.875 56.705 21.286 1.00 67.26 5 GLN C O 1
ATOM 2436 N N . THR C 3 6 ? 6.550 55.043 22.050 1.00 67.31 6 THR C N 1
ATOM 2437 C CA . THR C 3 6 ? 5.426 55.352 21.183 1.00 67.38 6 THR C CA 1
ATOM 2438 C C . THR C 3 6 ? 4.225 54.498 21.536 1.00 67.45 6 THR C C 1
ATOM 2439 O O . THR C 3 6 ? 4.196 53.312 21.191 1.00 67.39 6 THR C O 1
#

Nearest PDB structures (foldseek):
  8i3f-assembly1_B  TM=1.009E+00  e=1.234E-24  Saccharomyces cerevisiae
  8hy0-assembly1_N  TM=9.819E-01  e=3.292E-22  Saccharomyces cerevisiae
  8hxy-assembly1_N  TM=9.819E-01  e=4.048E-22  Saccharomyces cerevisiae
  8ihn-assembly1_M  TM=9.834E-01  e=1.063E-21  Saccharomyces cerevisiae
  8jho-assembly1_N  TM=9.819E-01  e=1.139E-21  Saccharomyces cerevisiae

Foldseek 3Di:
DFQDFDFDVVLVVLLVVVVCCCVPVVKAFDKQFPAFLVNLLVVVLVVVLVVDDDPVVNVLSVVLSVVLQVVCQVCVLPPQDDLLCVVVVVVQQVVCVVVVHGDRRRSMHHDNSSSSVLVCVRVVVVPDPDDPVVSVSSSVSSNVSSVVVVVCCVVGPPQADCVVDVNHRIDHDDPVSNVVRPD/DADQAAPAQRHGDDWDAAPPDRHTHDQVQFVNRDDPVDHDPDGDHFLQVVVVVVQVPDPDHPVVVLVVQLVVPVVVNVCSNVVVCPSNDGHHDDADDPVVVVVPVQWDQDPRRDIDND/DDDDDD

Solvent-accessible surface area: 14959 Å² total; per-residue (Å²): 149,101,39,91,12,70,11,32,116,54,0,31,41,12,0,10,41,1,2,37,38,1,26,96,54,62,15,11,6,54,32,80,16,91,53,6,0,42,101,0,0,76,81,5,43,112,66,38,26,137,93,53,102,61,112,41,41,59,70,86,9,47,46,0,0,39,0,0,37,75,1,0,40,68,0,0,4,6,9,0,0,1,33,5,0,4,19,18,13,13,92,18,40,103,119,14,83,133,77,167,65,120,26,42,10,11,132,24,0,4,8,17,0,1,0,0,0,0,0,9,0,12,82,19,2,68,70,19,102,22,94,128,148,28,11,137,56,0,20,110,18,0,43,60,0,0,95,22,1,58,152,38,34,99,86,12,11,86,80,34,42,26,88,191,31,148,94,2,51,5,49,76,27,57,84,130,31,45,43,96,2,56,98,195,13,54,89,78,0,27,8,4,102,38,76,18,50,0,0,1,1,43,82,35,69,59,0,0,10,29,32,2,5,36,87,16,36,52,85,141,117,58,41,190,47,110,32,42,0,39,47,12,85,31,131,69,114,28,120,123,29,121,38,90,75,75,56,35,35,64,86,54,46,76,82,26,95,104,0,79,14,0,0,56,2,5,18,30,13,75,29,89,16,4,93,28,3,68,7,16,102,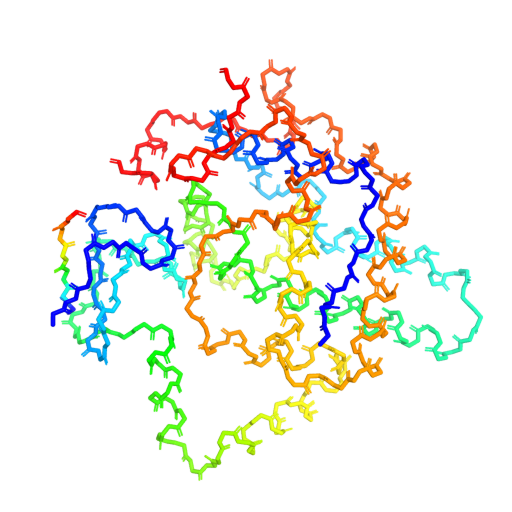67,0,33,128,45,41,120,86,26,90,66,22,115,93,10,62,17,35,61,162,47,110,76,59,129,40

Secondary structure (DSSP, 8-state):
--------HHHHHHHHHHHHHHHTS-EEE-SS-SSBHHHHHHHHHHHHHHT---HHHHHHHHHHHHHHHHHHHHHHHHHS--TTHHHHHHHHHHHHHHTTS---GGGT-BHHHHHHHHHHHHHHHHTS---HHHHHHHHHHHHHHHHHHHHTHHHHHS---TTT-TT-SEEEPPHHHHHHHH-/---SSBTTT---SEEEE-SSSS-EEEGGGSSSPPPTTS--SS----HHHHHHHHHHT-SS-HHHHHHHHHHHTGGGGGGHHHHHHGGGS--------HHHHTT-TT-EE-TTS-EE--/-EEEE-

Radius of gyration: 19.82 Å; Cα contacts (8 Å, |Δi|>4): 426; chains: 3; bounding box: 51×59×46 Å